Protein AF-A0A8H6HBR5-F1 (afdb_monomer)

pLDDT: mean 88.24, std 13.75, range [44.53, 98.12]

Foldseek 3Di:
DDDDDPDDDPVVVVVVVVVVVVVVCVVCVVVVVVVVVVVVCVVPPDDDDDPDPCDPDDDPDPPPDPDPDLVVLLVLLVCLLVVLCVLQNPPVLVSLVVLLVLLLPPDPRVVSLVSLVVSLVSLVVSLVSLVVSLVSNCVPPNPDPSNVVSVVSNVVSVLSNQLSCQSSCCSPPPVVVSVVCVVVLNRSSSVVVD

Secondary structure (DSSP, 8-state):
-PPPPS-SSHHHHHHHHHHHHHHHHHHHHHHHHHHHHHHHHHHTPPPP------PPPPP---PPPPPPPHHHHHHHHHTHHHHHHHHH-S-HHHHHHHHHHHHHS-TT-HHHHH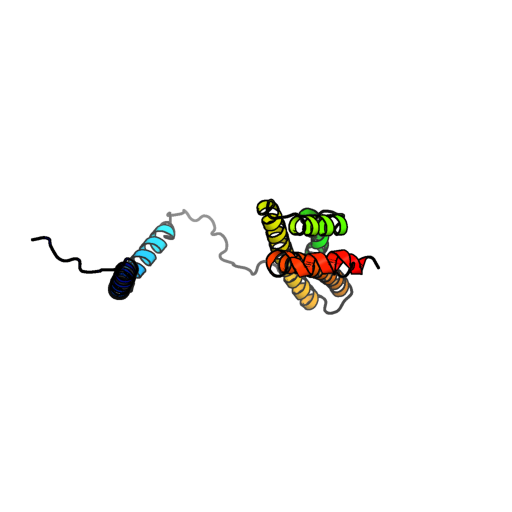HHHHHHHHHHHHHHHHHHHHHHHHHHH-SSHHHHHHHHHHHHHHHHHHHHHHHHHHHHH-HHHHHHHHHTT-SHHHHTT-

Mean predicted aligned error: 14.9 Å

Nearest PDB structures (foldseek):
  8gji-assembly1_A  TM=6.895E-01  e=2.168E-01  synthetic construct
  3lg7-assembly1_B  TM=4.493E-01  e=3.712E-01  synthetic construct
  7q83-assembly2_D  TM=4.101E-01  e=6.675E-01  Saccharomyces cerevisiae S288C
  1i6z-assembly1_A  TM=2.763E-01  e=9.398E-01  Mus musculus

Structure (mmCIF, N/CA/C/O backbone):
data_AF-A0A8H6HBR5-F1
#
_entry.id   AF-A0A8H6HBR5-F1
#
loop_
_atom_site.group_PDB
_atom_site.id
_atom_site.type_symbol
_atom_site.label_atom_id
_atom_site.label_alt_id
_atom_site.label_comp_id
_atom_site.label_asym_id
_atom_site.label_entity_id
_atom_site.label_seq_id
_atom_site.pdbx_PDB_ins_code
_atom_site.Cartn_x
_atom_site.Cartn_y
_atom_site.Cartn_z
_atom_site.occupancy
_atom_site.B_iso_or_equiv
_atom_site.auth_seq_id
_atom_site.auth_comp_id
_atom_site.auth_asym_id
_atom_site.auth_atom_id
_atom_site.pdbx_PDB_model_num
ATOM 1 N N . MET A 1 1 ? -38.705 54.469 17.456 1.00 65.25 1 MET A N 1
ATOM 2 C CA . MET A 1 1 ? -39.050 53.395 16.495 1.00 65.25 1 MET A CA 1
ATOM 3 C C . MET A 1 1 ? -37.764 52.827 15.900 1.00 65.25 1 MET A C 1
ATOM 5 O O . MET A 1 1 ? -37.031 53.575 15.265 1.00 65.25 1 MET A O 1
ATOM 9 N N . GLY A 1 2 ? -37.430 51.560 16.169 1.00 81.50 2 GLY A N 1
ATOM 10 C CA . GLY A 1 2 ? -36.199 50.930 15.661 1.00 81.50 2 GLY A CA 1
ATOM 11 C C . GLY A 1 2 ? -36.296 50.559 14.177 1.00 81.50 2 GLY A C 1
ATOM 12 O O . GLY A 1 2 ? -37.376 50.236 13.687 1.00 81.50 2 GLY A O 1
ATOM 13 N N . ARG A 1 3 ? -35.175 50.598 13.443 1.00 84.50 3 ARG A N 1
ATOM 14 C CA . ARG A 1 3 ? -35.146 50.232 12.017 1.00 84.50 3 ARG A CA 1
ATOM 15 C C . ARG A 1 3 ? -35.386 48.718 11.855 1.00 84.50 3 ARG A C 1
ATOM 17 O O . ARG A 1 3 ? -34.653 47.938 12.468 1.00 84.50 3 ARG A O 1
ATOM 24 N N . PRO A 1 4 ? -36.351 48.280 11.029 1.00 85.00 4 PRO A N 1
ATOM 25 C CA . PRO A 1 4 ? -36.665 46.862 10.870 1.00 85.00 4 PRO A CA 1
ATOM 26 C C . PRO A 1 4 ? -35.491 46.072 10.272 1.00 85.00 4 PRO A C 1
ATOM 28 O O . PRO A 1 4 ? -34.783 46.542 9.373 1.00 85.00 4 PRO A O 1
ATOM 31 N N . ARG A 1 5 ? -35.273 44.853 10.786 1.00 85.31 5 ARG A N 1
ATOM 32 C CA . ARG A 1 5 ? -34.215 43.944 10.319 1.00 85.31 5 ARG A CA 1
ATOM 33 C C . ARG A 1 5 ? -34.646 43.284 9.010 1.00 85.31 5 ARG A C 1
ATOM 35 O O . ARG A 1 5 ? -35.736 42.741 8.912 1.00 85.31 5 ARG A O 1
ATOM 42 N N . LYS A 1 6 ? -33.754 43.288 8.017 1.00 88.06 6 LYS A N 1
ATOM 43 C CA . LYS A 1 6 ? -33.993 42.692 6.690 1.00 88.06 6 LYS A CA 1
ATOM 44 C C . LYS A 1 6 ? -33.984 41.154 6.688 1.00 88.06 6 LYS A C 1
ATOM 46 O O . LYS A 1 6 ? -34.546 40.549 5.784 1.00 88.06 6 LYS A O 1
ATOM 51 N N . TYR A 1 7 ? -33.331 40.530 7.668 1.00 93.25 7 TYR A N 1
ATOM 52 C CA . TYR A 1 7 ? -33.239 39.075 7.803 1.00 93.25 7 TYR A CA 1
ATOM 53 C C . TYR A 1 7 ? -33.539 38.688 9.250 1.00 93.25 7 TYR A C 1
ATOM 55 O O . TYR A 1 7 ? -32.963 39.279 10.167 1.00 93.25 7 TYR A O 1
ATOM 63 N N . PHE A 1 8 ? -34.420 37.706 9.432 1.00 89.69 8 PHE A N 1
ATOM 64 C CA . PHE A 1 8 ? -34.868 37.241 10.749 1.00 89.69 8 PHE A CA 1
ATOM 65 C C . PHE A 1 8 ? -34.070 36.035 11.259 1.00 89.69 8 PHE A C 1
ATOM 67 O O . PHE A 1 8 ? -33.955 35.854 12.465 1.00 89.69 8 PHE A O 1
ATOM 74 N N . THR A 1 9 ? -33.448 35.267 10.358 1.00 94.19 9 THR A N 1
ATOM 75 C CA . THR A 1 9 ? -32.612 34.106 10.695 1.00 94.19 9 THR A CA 1
ATOM 76 C C . THR A 1 9 ? -31.175 34.281 10.201 1.00 94.19 9 THR A C 1
ATOM 78 O O . THR A 1 9 ? -30.899 34.994 9.225 1.00 94.19 9 THR A O 1
ATOM 81 N N . ALA A 1 10 ? -30.231 33.624 10.883 1.00 92.25 10 ALA A N 1
ATOM 82 C CA . ALA A 1 10 ? -28.824 33.610 10.483 1.00 92.25 10 ALA A CA 1
ATOM 83 C C . ALA A 1 10 ? -28.631 32.932 9.115 1.00 92.25 10 ALA A C 1
ATOM 85 O O . ALA A 1 10 ? -27.849 33.406 8.289 1.00 92.25 10 ALA A O 1
ATOM 86 N N . GLU A 1 11 ? -29.408 31.885 8.845 1.00 91.62 11 GLU A N 1
ATOM 87 C CA . GLU A 1 11 ? -29.397 31.159 7.579 1.00 91.62 11 GLU A CA 1
ATOM 88 C C . GLU A 1 11 ? -29.849 32.037 6.404 1.00 91.62 11 GLU A C 1
ATOM 90 O O . GLU A 1 11 ? -29.151 32.117 5.392 1.00 91.62 11 GLU A O 1
ATOM 95 N N . ALA A 1 12 ? -30.938 32.802 6.561 1.00 92.38 12 ALA A N 1
ATOM 96 C CA . ALA A 1 12 ? -31.404 33.729 5.529 1.00 92.38 12 ALA A CA 1
ATOM 97 C C . ALA A 1 12 ? -30.351 34.803 5.207 1.00 92.38 12 ALA A C 1
ATOM 99 O O . ALA A 1 12 ? -30.134 35.156 4.043 1.00 92.38 12 ALA A O 1
ATOM 100 N N . LYS A 1 13 ? -29.633 35.289 6.229 1.00 95.12 13 LYS A N 1
ATOM 101 C CA . LYS A 1 13 ? -28.513 36.222 6.047 1.00 95.12 13 LYS A CA 1
ATOM 102 C C . LYS A 1 13 ? -27.346 35.565 5.298 1.00 95.12 13 LYS A C 1
ATOM 104 O O . LYS A 1 13 ? -26.758 36.200 4.419 1.00 95.12 13 LYS A O 1
ATOM 109 N N . ALA A 1 14 ? -27.017 34.311 5.609 1.00 93.00 14 ALA A N 1
ATOM 110 C CA . ALA A 1 14 ? -25.960 33.562 4.933 1.00 93.00 14 ALA A CA 1
ATOM 111 C C . ALA A 1 14 ? -26.304 33.292 3.459 1.00 93.00 14 ALA A C 1
ATOM 113 O O . ALA A 1 14 ? -25.483 33.569 2.582 1.00 93.00 14 ALA A O 1
ATOM 114 N N . ALA A 1 15 ? -27.527 32.844 3.167 1.00 93.06 15 ALA A N 1
ATOM 115 C CA . ALA A 1 15 ? -28.009 32.613 1.807 1.00 93.06 15 ALA A CA 1
ATOM 116 C C . ALA A 1 15 ? -28.003 33.905 0.972 1.00 93.06 15 ALA A C 1
ATOM 118 O O . ALA A 1 15 ? -27.499 33.924 -0.154 1.00 93.06 15 ALA A O 1
ATOM 119 N N . ALA A 1 16 ? -28.464 35.022 1.545 1.00 95.06 16 ALA A N 1
ATOM 120 C CA . ALA A 1 16 ? -28.422 36.321 0.879 1.00 95.06 16 ALA A CA 1
ATOM 121 C C . ALA A 1 16 ? -26.983 36.770 0.564 1.00 95.06 16 ALA A C 1
ATOM 123 O O . ALA A 1 16 ? -26.717 37.282 -0.527 1.00 95.06 16 ALA A O 1
ATOM 124 N N . ASN A 1 17 ? -26.040 36.541 1.483 1.00 95.38 17 ASN A N 1
ATOM 125 C CA . ASN A 1 17 ? -24.627 36.838 1.257 1.00 95.38 17 ASN A CA 1
ATOM 126 C C . ASN A 1 17 ? -24.009 35.934 0.182 1.00 95.38 17 ASN A C 1
ATOM 128 O O . ASN A 1 17 ? -23.310 36.451 -0.689 1.00 95.38 17 ASN A O 1
ATOM 132 N N . ARG A 1 18 ? -24.300 34.625 0.180 1.00 93.88 18 ARG A N 1
ATOM 133 C CA . ARG A 1 18 ? -23.855 33.699 -0.880 1.00 93.88 18 ARG A CA 1
ATOM 134 C C . ARG A 1 18 ? -24.357 34.154 -2.249 1.00 93.88 18 ARG A C 1
ATOM 136 O O . ARG A 1 18 ? -23.555 34.304 -3.166 1.00 93.88 18 ARG A O 1
ATOM 143 N N . ASN A 1 19 ? -25.643 34.486 -2.363 1.00 94.00 19 ASN A N 1
ATOM 144 C CA . ASN A 1 19 ? -26.245 34.961 -3.612 1.00 94.00 19 ASN A CA 1
ATOM 145 C C . ASN A 1 19 ? -25.658 36.301 -4.074 1.00 94.00 19 ASN A C 1
ATOM 147 O O . ASN A 1 19 ? -25.376 36.488 -5.260 1.00 94.00 19 ASN A O 1
ATOM 151 N N . LYS A 1 20 ? -25.422 37.236 -3.145 1.00 96.56 20 LYS A N 1
ATOM 152 C CA . LYS A 1 20 ? -24.754 38.510 -3.444 1.00 96.56 20 LYS A CA 1
ATOM 153 C C . LYS A 1 20 ? -23.330 38.281 -3.962 1.00 96.56 20 LYS A C 1
ATOM 155 O O . LYS A 1 20 ? -22.947 38.877 -4.970 1.00 96.56 20 LYS A O 1
ATOM 160 N N . SER A 1 21 ? -22.565 37.414 -3.302 1.00 91.50 21 SER A N 1
ATOM 161 C CA . SER A 1 21 ? -21.200 37.063 -3.700 1.00 91.50 21 SER A CA 1
ATOM 162 C C . SER A 1 21 ? -21.165 36.351 -5.051 1.00 91.50 21 SER A C 1
ATOM 164 O O . SER A 1 21 ? -20.343 36.714 -5.886 1.00 91.50 21 SER A O 1
ATOM 1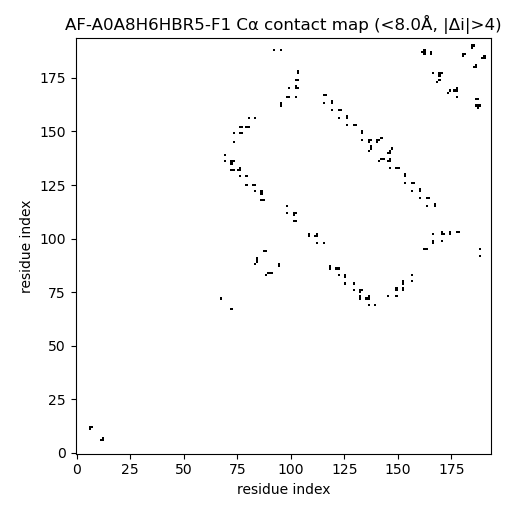66 N N . ALA A 1 22 ? -22.093 35.427 -5.315 1.00 94.62 22 ALA A N 1
ATOM 167 C CA . ALA A 1 22 ? -22.208 34.725 -6.593 1.00 94.62 22 ALA A CA 1
ATOM 168 C C . ALA A 1 22 ? -22.471 35.693 -7.757 1.00 94.62 22 ALA A C 1
ATOM 170 O O . ALA A 1 22 ? -21.733 35.690 -8.742 1.00 94.62 22 ALA A O 1
ATOM 171 N N . ARG A 1 23 ? -23.451 36.598 -7.612 1.00 95.31 23 ARG A N 1
ATOM 172 C CA . ARG A 1 23 ? -23.752 37.628 -8.625 1.00 95.31 23 ARG A CA 1
ATOM 173 C C . ARG A 1 23 ? -22.570 38.566 -8.858 1.00 95.31 23 ARG A C 1
ATOM 175 O O . ARG A 1 23 ? -22.245 38.898 -9.997 1.00 95.31 23 ARG A O 1
ATOM 182 N N . SER A 1 24 ? -21.905 38.984 -7.780 1.00 95.94 24 SER A N 1
ATOM 183 C CA . SER A 1 24 ? -20.699 39.808 -7.877 1.00 95.94 24 SER A CA 1
ATOM 184 C C . SER A 1 24 ? -19.576 39.070 -8.610 1.00 95.94 24 SER A C 1
ATOM 186 O O . SER A 1 24 ? -18.947 39.645 -9.497 1.00 95.94 24 SER A O 1
ATOM 188 N N . TYR A 1 25 ? -19.350 37.794 -8.292 1.00 92.81 25 TYR A N 1
ATOM 189 C CA . TYR A 1 25 ? -18.319 36.985 -8.931 1.00 92.81 25 TYR A CA 1
ATOM 190 C C . TYR A 1 25 ? -18.601 36.791 -10.419 1.00 92.81 25 TYR A C 1
ATOM 192 O O . TYR A 1 25 ? -17.717 37.048 -11.229 1.00 92.81 25 TYR A O 1
ATOM 200 N N . GLN A 1 26 ? -19.831 36.436 -10.798 1.00 92.06 26 GLN A N 1
ATOM 201 C CA . GLN A 1 26 ? -20.226 36.312 -12.204 1.00 92.06 26 GLN A CA 1
ATOM 202 C C . GLN A 1 26 ? -19.943 37.604 -12.979 1.00 92.06 26 GLN A C 1
ATOM 204 O O . GLN A 1 26 ? -19.256 37.561 -14.001 1.00 92.06 26 GLN A O 1
ATOM 209 N N . LYS A 1 27 ? -20.356 38.760 -12.436 1.00 95.56 27 LYS A N 1
ATOM 210 C CA . LYS A 1 27 ? -20.130 40.076 -13.055 1.00 95.56 27 LYS A CA 1
ATOM 211 C C . LYS A 1 27 ? -18.645 40.441 -13.198 1.00 95.56 27 LYS A C 1
ATOM 213 O O . LYS A 1 27 ? -18.273 41.109 -14.156 1.00 95.56 27 LYS A O 1
ATOM 218 N N . HIS A 1 28 ? -17.787 40.031 -12.260 1.00 95.62 28 HIS A N 1
ATOM 219 C CA . HIS A 1 28 ? -16.378 40.455 -12.213 1.00 95.62 28 HIS A CA 1
ATOM 220 C C . HIS A 1 28 ? -15.366 39.353 -12.564 1.00 95.62 28 HIS A C 1
ATOM 222 O O . HIS A 1 28 ? -14.158 39.604 -12.538 1.00 95.62 28 HIS A O 1
ATOM 228 N N . SER A 1 29 ? -15.832 38.157 -12.917 1.00 91.81 29 SER A N 1
ATOM 229 C CA . SER A 1 29 ? -15.019 36.962 -13.182 1.00 91.81 29 SER A CA 1
ATOM 230 C C . SER A 1 29 ? -13.902 37.227 -14.196 1.00 91.81 29 SER A C 1
ATOM 232 O O . SER A 1 29 ? -12.733 36.946 -13.931 1.00 91.81 29 SER A O 1
ATOM 234 N N . GLN A 1 30 ? -14.224 37.878 -15.314 1.00 93.38 30 GLN A N 1
ATOM 235 C CA . GLN A 1 30 ? -13.256 38.227 -16.356 1.00 93.38 30 GLN A CA 1
ATOM 236 C C . GLN A 1 30 ? -12.163 39.180 -15.850 1.00 93.38 30 GLN A C 1
ATOM 238 O O . GLN A 1 30 ? -10.983 38.984 -16.142 1.00 93.38 30 GLN A O 1
ATOM 243 N N . LYS A 1 31 ? -12.522 40.186 -15.038 1.00 94.31 31 LYS A N 1
ATOM 244 C CA . LYS A 1 31 ? -11.561 41.130 -14.440 1.00 94.31 31 LYS A CA 1
ATOM 245 C C . LYS A 1 31 ? -10.646 40.424 -13.436 1.00 94.31 31 LYS A C 1
ATOM 247 O O . LYS A 1 31 ? -9.439 40.675 -13.435 1.00 94.31 31 LYS A O 1
ATOM 252 N N . ILE A 1 32 ? -11.203 39.523 -12.622 1.00 91.00 32 ILE A N 1
ATOM 253 C CA . ILE A 1 32 ? -10.450 38.692 -11.672 1.00 91.00 32 ILE A CA 1
ATOM 254 C C . ILE A 1 32 ? -9.452 37.807 -12.430 1.00 91.00 32 ILE A C 1
ATOM 256 O O . ILE A 1 32 ? -8.262 37.824 -12.117 1.00 91.00 32 ILE A O 1
ATOM 260 N N . ASN A 1 33 ? -9.901 37.106 -13.473 1.00 92.19 33 ASN A N 1
ATOM 261 C CA . ASN A 1 33 ? -9.053 36.234 -14.287 1.00 92.19 33 ASN A CA 1
ATOM 262 C C . ASN A 1 33 ? -7.970 37.016 -15.040 1.00 92.19 33 ASN A C 1
ATOM 264 O O . ASN A 1 33 ? -6.809 36.611 -15.037 1.00 92.19 33 ASN A O 1
ATOM 268 N N . LYS A 1 34 ? -8.298 38.183 -15.607 1.00 92.56 34 LYS A N 1
ATOM 269 C CA . LYS A 1 34 ? -7.320 39.082 -16.241 1.00 92.56 34 LYS A CA 1
ATOM 270 C C . LYS A 1 34 ? -6.249 39.544 -15.249 1.00 92.56 34 LYS A C 1
ATOM 272 O O . LYS A 1 34 ? -5.070 39.570 -15.597 1.00 92.56 34 LYS A O 1
ATOM 277 N N . ARG A 1 35 ? -6.628 39.868 -14.005 1.00 92.88 35 ARG A N 1
ATOM 278 C CA . ARG A 1 35 ? -5.673 40.216 -12.937 1.00 92.88 35 ARG A CA 1
ATOM 279 C C . ARG A 1 35 ? -4.768 39.036 -12.585 1.00 92.88 35 ARG A C 1
ATOM 281 O O . ARG A 1 35 ? -3.559 39.227 -12.507 1.00 92.88 35 ARG A O 1
ATOM 288 N N . ARG A 1 36 ? -5.336 37.835 -12.428 1.00 92.56 36 ARG A N 1
ATOM 289 C CA . ARG A 1 36 ? -4.580 36.601 -12.149 1.00 92.56 36 ARG A CA 1
ATOM 290 C C . ARG A 1 36 ? -3.568 36.295 -13.256 1.00 92.56 36 ARG A C 1
ATOM 292 O O . ARG A 1 36 ? -2.400 36.088 -12.957 1.00 92.56 36 ARG A O 1
ATOM 299 N N . ARG A 1 37 ? -3.978 36.377 -14.529 1.00 91.56 37 ARG A N 1
ATOM 300 C CA . ARG A 1 37 ? -3.079 36.192 -15.685 1.00 91.56 3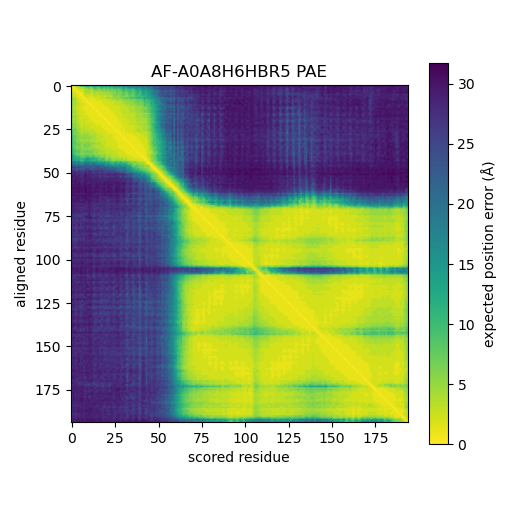7 ARG A CA 1
ATOM 301 C C . ARG A 1 37 ? -1.924 37.195 -15.690 1.00 91.56 37 ARG A C 1
ATOM 303 O O . ARG A 1 37 ? -0.790 36.804 -15.918 1.00 91.56 37 ARG A O 1
ATOM 310 N N . ARG A 1 38 ? -2.187 38.470 -15.379 1.00 89.44 38 ARG A N 1
ATOM 311 C CA . ARG A 1 38 ? -1.134 39.497 -15.268 1.00 89.44 38 ARG A CA 1
ATOM 312 C C . ARG A 1 38 ? -0.155 39.222 -14.128 1.00 89.44 38 ARG A C 1
ATOM 314 O O . ARG A 1 38 ? 1.032 39.456 -14.295 1.00 89.44 38 ARG A O 1
ATOM 321 N N . GLN A 1 39 ? -0.637 38.758 -12.974 1.00 87.81 39 GLN A N 1
ATOM 322 C CA . GLN A 1 39 ? 0.237 38.384 -11.856 1.00 87.81 39 GLN A CA 1
ATOM 323 C C . GLN A 1 39 ? 1.123 37.193 -12.220 1.00 87.81 39 GLN A C 1
ATOM 325 O O . GLN A 1 39 ? 2.322 37.249 -11.980 1.00 87.81 39 GLN A O 1
ATOM 330 N N . TYR A 1 40 ? 0.546 36.177 -12.864 1.00 87.00 40 TYR A N 1
ATOM 331 C CA . TYR A 1 40 ? 1.291 35.025 -13.361 1.00 87.00 40 TYR A CA 1
ATOM 332 C C . TYR A 1 40 ? 2.354 35.429 -14.390 1.00 87.00 40 TYR A C 1
ATOM 334 O O . TYR A 1 40 ? 3.509 35.044 -14.268 1.00 87.00 40 TYR A O 1
ATOM 342 N N . GLN A 1 41 ? 1.997 36.286 -15.353 1.00 83.00 41 GLN A N 1
ATOM 343 C CA . GLN A 1 41 ? 2.958 36.831 -16.313 1.00 83.00 41 GLN A CA 1
ATOM 344 C C . GLN A 1 41 ? 4.078 37.610 -15.627 1.00 83.00 41 GLN A C 1
ATOM 346 O O . GLN A 1 41 ? 5.212 37.462 -16.040 1.00 83.00 41 GLN A O 1
ATOM 351 N N . LYS A 1 42 ? 3.793 38.407 -14.587 1.00 80.12 42 LYS A N 1
ATOM 352 C CA . LYS A 1 42 ? 4.825 39.139 -13.833 1.00 80.12 42 LYS A CA 1
ATOM 353 C C . LYS A 1 42 ? 5.796 38.217 -13.098 1.00 80.12 42 LYS A C 1
ATOM 355 O O . LYS A 1 42 ? 6.978 38.526 -13.064 1.00 80.12 42 LYS A O 1
ATOM 360 N N . SER A 1 43 ? 5.314 37.120 -12.510 1.00 78.31 43 SER A N 1
ATOM 361 C CA . SER A 1 43 ? 6.189 36.153 -11.834 1.00 78.31 43 SER A CA 1
ATOM 362 C C . SER A 1 43 ? 6.948 35.243 -12.801 1.00 78.31 43 SER A C 1
ATOM 364 O O . SER A 1 43 ? 7.954 34.669 -12.410 1.00 78.31 43 SER A O 1
ATOM 366 N N . HIS A 1 44 ? 6.482 35.130 -14.047 1.00 77.12 44 HIS A N 1
ATOM 367 C CA . HIS A 1 44 ? 7.079 34.303 -15.097 1.00 77.12 44 HIS A CA 1
ATOM 368 C C . HIS A 1 44 ? 7.564 35.141 -16.288 1.00 77.12 44 HIS A C 1
ATOM 370 O O . HIS A 1 44 ? 7.584 34.638 -17.411 1.00 77.12 44 HIS A O 1
ATOM 376 N N . GLN A 1 45 ? 7.917 36.421 -16.094 1.00 70.12 45 GLN A N 1
ATOM 377 C CA . GLN A 1 45 ? 8.579 37.153 -17.172 1.00 70.12 45 GLN A CA 1
ATOM 378 C C . GLN A 1 45 ? 9.972 36.546 -17.347 1.00 70.12 45 GLN A C 1
ATOM 380 O O . GLN A 1 45 ? 10.745 36.567 -16.387 1.00 70.12 45 GLN A O 1
ATOM 385 N N . PRO A 1 46 ? 10.305 35.997 -18.528 1.00 61.00 46 PRO A N 1
ATOM 386 C CA . PRO A 1 46 ? 11.691 35.693 -18.833 1.00 61.00 46 PRO A CA 1
ATOM 387 C C . PRO A 1 46 ? 12.477 37.007 -18.763 1.00 61.00 46 PRO A C 1
ATOM 389 O O . PRO A 1 46 ? 12.003 38.044 -19.236 1.00 61.00 46 PRO A O 1
ATOM 392 N N . SER A 1 47 ? 13.638 36.978 -18.115 1.00 60.28 47 SER A N 1
ATOM 393 C CA . SER A 1 47 ? 14.534 38.129 -18.007 1.00 60.28 47 SER A CA 1
ATOM 394 C C . SER A 1 47 ? 14.841 38.705 -19.402 1.00 60.28 47 SER A C 1
ATOM 396 O O . SER A 1 47 ? 14.911 37.937 -20.368 1.00 60.28 47 SER A O 1
ATOM 398 N N . PRO A 1 48 ? 15.025 40.035 -19.540 1.00 55.81 48 PRO A N 1
ATOM 399 C CA . PRO A 1 48 ? 15.448 40.636 -20.801 1.00 55.81 48 PRO A CA 1
ATOM 400 C C . PRO A 1 48 ? 16.745 39.977 -21.285 1.00 55.81 48 PRO A C 1
ATOM 402 O O . PRO A 1 48 ? 17.584 39.642 -20.445 1.00 55.81 48 PRO A O 1
ATOM 405 N N . PRO A 1 49 ? 16.935 39.792 -22.603 1.00 51.31 49 PRO A N 1
ATOM 406 C CA . PRO A 1 49 ? 18.174 39.242 -23.123 1.00 51.31 49 PRO A CA 1
ATOM 407 C C . PRO A 1 49 ? 19.314 40.206 -22.786 1.00 51.31 49 PRO A C 1
ATOM 409 O O . PRO A 1 49 ? 19.417 41.296 -23.347 1.00 51.31 49 PRO A O 1
ATOM 412 N N . GLU A 1 50 ? 20.156 39.811 -21.836 1.00 52.31 50 GLU A N 1
ATOM 413 C CA . GLU A 1 50 ? 21.473 40.404 -21.657 1.00 52.31 50 GLU A CA 1
ATOM 414 C C . GLU A 1 50 ? 22.222 40.258 -22.988 1.00 52.31 50 GLU A C 1
ATOM 416 O O . GLU A 1 50 ? 22.203 39.188 -23.604 1.00 52.31 50 GLU A O 1
ATOM 421 N N . ILE A 1 51 ? 22.842 41.340 -23.465 1.00 54.50 51 ILE A N 1
ATOM 422 C CA . ILE A 1 51 ? 23.719 41.326 -24.640 1.00 54.50 51 ILE A CA 1
ATOM 423 C C . ILE A 1 51 ? 24.958 40.514 -24.249 1.00 54.50 51 ILE A C 1
ATOM 425 O O . ILE A 1 51 ? 25.967 41.037 -23.782 1.00 54.50 51 ILE A O 1
ATOM 429 N N . ILE A 1 52 ? 24.840 39.200 -24.384 1.00 49.28 52 ILE A N 1
ATOM 430 C CA . ILE A 1 52 ? 25.914 38.242 -24.197 1.00 49.28 52 ILE A CA 1
ATOM 431 C C . ILE A 1 52 ? 26.793 38.363 -25.444 1.00 49.28 52 ILE A C 1
ATOM 433 O O . ILE A 1 52 ? 26.371 38.010 -26.546 1.00 49.28 52 ILE A O 1
ATOM 437 N N . GLN A 1 53 ? 28.016 38.882 -25.277 1.00 55.22 53 GLN A N 1
ATOM 438 C CA . GLN A 1 53 ? 29.115 38.632 -26.221 1.00 55.22 53 GLN A CA 1
ATOM 439 C C . GLN A 1 53 ? 29.072 37.148 -26.609 1.00 55.22 53 GLN A C 1
ATOM 441 O O . GLN A 1 53 ? 28.874 36.350 -25.693 1.00 55.22 53 GLN A O 1
ATOM 446 N N . PRO A 1 54 ? 29.218 36.757 -27.891 1.00 44.53 54 PRO A N 1
ATOM 447 C CA . PRO A 1 54 ? 28.912 35.410 -28.368 1.00 44.53 54 PRO A CA 1
ATOM 448 C C . PRO A 1 54 ? 29.785 34.363 -27.670 1.00 44.53 54 PRO A C 1
ATOM 450 O O . PRO A 1 54 ? 30.846 33.962 -28.138 1.00 44.53 54 PRO A O 1
ATOM 453 N N . LYS A 1 55 ? 29.302 33.908 -26.520 1.00 57.16 55 LYS A N 1
ATOM 454 C CA . LYS A 1 55 ? 29.678 32.660 -25.894 1.00 57.16 55 LYS A CA 1
ATOM 455 C C . LYS A 1 55 ? 29.040 31.593 -26.782 1.00 57.16 55 LYS A C 1
ATOM 457 O O . LYS A 1 55 ? 27.854 31.743 -27.090 1.00 57.16 55 LYS A O 1
ATOM 462 N N . PRO A 1 56 ? 29.788 30.575 -27.238 1.00 49.44 56 PRO A N 1
ATOM 463 C CA . PRO A 1 56 ? 29.231 29.512 -28.065 1.00 49.44 56 PRO A CA 1
ATOM 464 C C . PRO A 1 56 ? 27.954 29.011 -27.394 1.00 49.44 56 PRO A C 1
ATOM 466 O O . PRO A 1 56 ? 27.975 28.623 -26.224 1.00 49.44 56 PRO A O 1
ATOM 469 N N . GLY A 1 57 ? 26.830 29.171 -28.095 1.00 44.81 57 GLY A N 1
ATOM 470 C CA . GLY A 1 57 ? 25.516 28.913 -27.526 1.00 44.81 57 GLY A CA 1
ATOM 471 C C . GLY A 1 57 ? 25.449 27.477 -27.007 1.00 44.81 57 GLY A C 1
ATOM 472 O O . GLY A 1 57 ? 25.992 26.579 -27.658 1.00 44.81 57 GLY A O 1
ATOM 473 N N . PRO A 1 58 ? 24.803 27.221 -25.855 1.00 55.28 58 PRO A N 1
ATOM 474 C CA . PRO A 1 58 ? 24.480 25.853 -25.504 1.00 55.28 58 PRO A CA 1
ATOM 475 C C . PRO A 1 58 ? 23.585 25.312 -26.626 1.00 55.28 58 PRO A C 1
ATOM 477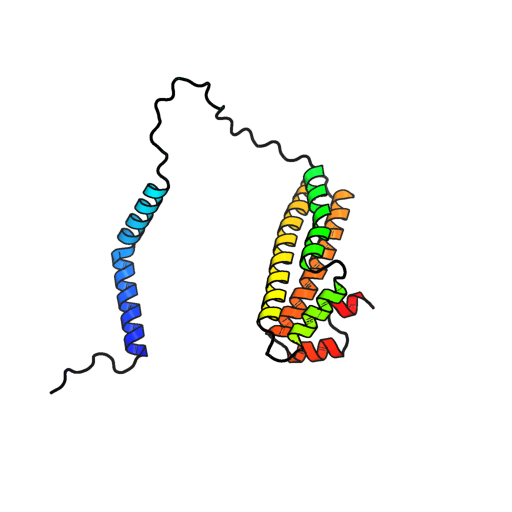 O O . PRO A 1 58 ? 22.657 26.013 -27.047 1.00 55.28 58 PRO A O 1
ATOM 480 N N . PRO A 1 59 ? 23.874 24.116 -27.159 1.00 51.19 59 PRO A N 1
ATOM 481 C CA . PRO A 1 59 ? 23.109 23.569 -28.260 1.00 51.19 59 PRO A CA 1
ATOM 482 C C . PRO A 1 59 ? 21.645 23.490 -27.831 1.00 51.19 59 PRO A C 1
ATOM 484 O O . PRO A 1 59 ? 21.298 22.804 -26.870 1.00 51.19 59 PRO A O 1
ATOM 487 N N . THR A 1 60 ? 20.773 24.183 -28.558 1.00 56.19 60 THR A N 1
ATOM 488 C CA . THR A 1 60 ? 19.324 23.966 -28.567 1.00 56.19 60 THR A CA 1
ATOM 489 C C . THR A 1 60 ? 19.029 22.634 -29.254 1.00 56.19 60 THR A C 1
ATOM 491 O O . THR A 1 60 ? 18.356 22.550 -30.272 1.00 56.19 60 THR A O 1
ATOM 494 N N . GLY A 1 61 ? 19.569 21.565 -28.683 1.00 47.12 61 GLY A N 1
ATOM 495 C CA . GLY A 1 61 ? 19.140 20.206 -28.903 1.00 47.12 61 GLY A CA 1
ATOM 496 C C . GLY A 1 61 ? 18.484 19.757 -27.614 1.00 47.12 61 GLY A C 1
ATOM 497 O O . GLY A 1 61 ? 19.164 19.267 -26.719 1.00 47.12 61 GLY A O 1
ATOM 498 N N . ASN A 1 62 ? 17.156 19.841 -27.530 1.00 55.75 62 ASN A N 1
ATOM 499 C CA . ASN A 1 62 ? 16.436 18.838 -26.750 1.00 55.75 62 ASN A CA 1
ATOM 500 C C . ASN A 1 62 ? 16.565 17.521 -27.525 1.00 55.75 62 ASN A C 1
ATOM 502 O O . ASN A 1 62 ? 15.599 17.026 -28.102 1.00 55.75 62 ASN A O 1
ATOM 506 N N . ALA A 1 63 ? 17.790 16.995 -27.602 1.00 56.03 63 ALA A N 1
ATOM 507 C CA . ALA A 1 63 ? 17.990 15.601 -27.907 1.00 56.03 63 ALA A CA 1
ATOM 508 C C . ALA A 1 63 ? 17.140 14.844 -26.878 1.00 56.03 63 ALA A C 1
ATOM 510 O O . ALA A 1 63 ? 17.196 15.197 -25.690 1.00 56.03 63 ALA A O 1
ATOM 511 N N . PRO A 1 64 ? 16.294 13.887 -27.299 1.00 57.56 64 PRO A N 1
ATOM 512 C CA . PRO A 1 64 ? 15.600 13.035 -26.349 1.00 57.56 64 PRO A CA 1
ATOM 513 C C . PRO A 1 64 ? 16.653 12.522 -25.370 1.00 57.56 64 PRO A C 1
ATOM 515 O O . PRO A 1 64 ? 17.690 12.007 -25.794 1.00 57.56 64 PRO A O 1
ATOM 518 N N . LYS A 1 65 ? 16.438 12.764 -24.067 1.00 64.81 65 LYS A N 1
ATOM 519 C CA . LYS A 1 65 ? 17.304 12.181 -23.040 1.00 64.81 65 LYS A CA 1
ATOM 520 C C . LYS A 1 65 ? 17.432 10.699 -23.389 1.00 64.81 65 LYS A C 1
ATOM 522 O O . LYS A 1 65 ? 16.382 10.099 -23.638 1.00 64.81 65 LYS A O 1
ATOM 527 N N . PRO A 1 66 ? 18.657 10.146 -23.450 1.00 68.69 66 PRO A N 1
ATOM 528 C CA . PRO A 1 66 ? 18.826 8.734 -23.744 1.00 68.69 66 PRO A CA 1
ATOM 529 C C . PRO A 1 66 ? 17.901 7.967 -22.806 1.00 68.69 66 PRO A C 1
ATOM 531 O O . PRO A 1 66 ? 17.885 8.241 -21.598 1.00 68.69 66 PRO A O 1
ATOM 534 N N . GLU A 1 67 ? 17.042 7.123 -23.382 1.00 73.06 67 GLU A N 1
ATOM 535 C CA . GLU A 1 67 ? 16.158 6.305 -22.566 1.00 73.06 67 GLU A CA 1
ATOM 536 C C . GLU A 1 67 ? 17.033 5.526 -21.579 1.00 73.06 67 GLU A C 1
ATOM 538 O O . GLU A 1 67 ? 18.095 5.033 -21.974 1.00 73.06 67 GLU A O 1
ATOM 543 N N . PRO A 1 68 ? 16.656 5.474 -20.289 1.00 78.88 68 PRO A N 1
ATOM 544 C CA . PRO A 1 68 ? 17.426 4.725 -19.311 1.00 78.88 68 PRO A CA 1
ATOM 545 C C . PRO A 1 68 ? 17.614 3.293 -19.799 1.00 78.88 68 PRO A C 1
ATOM 547 O O . PRO A 1 68 ? 16.667 2.706 -20.330 1.00 78.88 68 PRO A O 1
ATOM 550 N N . GLU A 1 69 ? 18.811 2.740 -19.598 1.00 83.81 69 GL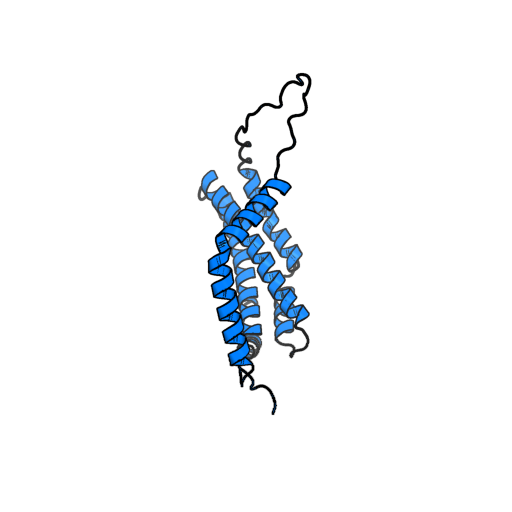U A N 1
ATOM 551 C CA . GLU A 1 69 ? 19.088 1.352 -19.959 1.00 83.81 69 GLU A CA 1
ATOM 552 C C . GLU A 1 69 ? 18.017 0.423 -19.369 1.00 83.81 69 GLU A C 1
ATOM 554 O O . GLU A 1 69 ? 17.585 0.645 -18.236 1.00 83.81 69 GLU A O 1
ATOM 559 N N . PRO A 1 70 ? 17.580 -0.629 -20.080 1.00 80.50 70 PRO A N 1
ATOM 560 C CA . PRO A 1 70 ? 16.505 -1.503 -19.612 1.00 80.50 70 PRO A CA 1
ATOM 561 C C . PRO A 1 70 ? 16.688 -2.031 -18.177 1.00 80.50 70 PRO A C 1
ATOM 563 O O . PRO A 1 70 ? 15.723 -2.092 -17.409 1.00 80.50 70 PRO A O 1
ATOM 566 N N . HIS A 1 71 ? 17.930 -2.311 -17.769 1.00 89.38 71 HIS A N 1
ATOM 567 C CA . HIS A 1 71 ? 18.273 -2.754 -16.414 1.00 89.38 71 HIS A CA 1
ATOM 568 C C . HIS A 1 71 ? 18.032 -1.698 -15.323 1.00 89.38 71 HIS A C 1
ATOM 570 O O . HIS A 1 71 ? 17.750 -2.063 -14.183 1.00 89.38 71 HIS A O 1
ATOM 576 N N . TYR A 1 72 ? 18.035 -0.405 -15.661 1.00 93.69 72 TYR A N 1
ATOM 577 C CA . TYR A 1 72 ? 17.726 0.680 -14.726 1.00 93.69 72 TYR A CA 1
ATOM 578 C C . TYR A 1 72 ? 16.362 0.483 -14.056 1.00 93.69 72 TYR A C 1
ATOM 580 O O . TYR A 1 72 ? 16.218 0.657 -12.845 1.00 93.69 72 TYR A O 1
ATOM 588 N N . TRP A 1 73 ? 15.339 0.114 -14.831 1.00 94.81 73 TRP A N 1
ATOM 589 C CA . TRP A 1 73 ? 13.985 -0.066 -14.303 1.00 94.81 73 TRP A CA 1
ATOM 590 C C . TRP A 1 73 ? 13.895 -1.266 -13.366 1.00 94.81 73 TRP A C 1
ATOM 592 O O . TRP A 1 73 ? 13.213 -1.192 -12.343 1.00 94.81 73 TRP A O 1
ATOM 602 N N . LEU A 1 74 ? 14.625 -2.336 -13.685 1.00 94.81 74 LEU A N 1
ATOM 603 C CA . LEU A 1 74 ? 14.705 -3.534 -12.860 1.00 94.81 74 LEU A CA 1
ATOM 604 C C . LEU A 1 74 ? 15.381 -3.236 -11.517 1.00 94.81 74 LEU A C 1
ATOM 606 O O . LEU A 1 74 ? 14.837 -3.570 -10.468 1.00 94.81 74 LEU A O 1
ATOM 610 N N . GLU A 1 75 ? 16.506 -2.518 -11.520 1.00 95.75 75 GLU A N 1
ATOM 611 C CA . GLU A 1 75 ? 17.167 -2.077 -10.284 1.00 95.75 75 GLU A CA 1
ATOM 612 C C . GLU A 1 75 ? 16.256 -1.200 -9.420 1.00 95.75 75 GLU A C 1
ATOM 614 O O . GLU A 1 75 ? 16.210 -1.342 -8.197 1.00 95.75 75 GLU A O 1
ATOM 619 N N . ARG A 1 76 ? 15.481 -0.304 -10.041 1.00 96.56 76 ARG A N 1
ATOM 620 C CA . ARG A 1 76 ? 14.510 0.527 -9.318 1.00 96.56 76 ARG A CA 1
ATOM 621 C C . ARG A 1 76 ? 13.361 -0.279 -8.731 1.00 96.56 76 ARG A C 1
ATOM 623 O O . ARG A 1 76 ? 12.913 0.060 -7.636 1.00 96.56 76 ARG A O 1
ATOM 630 N N . ALA A 1 77 ? 12.895 -1.316 -9.422 1.00 96.81 77 ALA A N 1
ATOM 631 C CA . ALA A 1 77 ? 11.890 -2.231 -8.897 1.00 96.81 77 ALA A CA 1
ATOM 632 C C . ALA A 1 77 ? 12.431 -3.046 -7.711 1.00 96.81 77 ALA A C 1
ATOM 634 O O . ALA A 1 77 ? 11.753 -3.148 -6.690 1.00 96.81 77 ALA A O 1
ATOM 635 N N . ARG A 1 78 ? 13.681 -3.520 -7.786 1.00 97.38 78 ARG A N 1
ATOM 636 C CA . ARG A 1 78 ? 14.364 -4.249 -6.699 1.00 97.38 78 ARG A CA 1
ATOM 637 C C . ARG A 1 78 ? 14.539 -3.438 -5.416 1.00 97.38 78 ARG A C 1
ATOM 639 O O . ARG A 1 78 ? 14.623 -4.016 -4.345 1.00 97.38 78 ARG A O 1
ATOM 646 N N . GLN A 1 79 ? 14.544 -2.108 -5.504 1.00 97.62 79 GLN A N 1
ATOM 647 C CA . GLN A 1 79 ? 14.600 -1.212 -4.338 1.00 97.62 79 GLN A CA 1
ATOM 648 C C . GLN A 1 79 ? 13.240 -1.020 -3.645 1.00 97.62 79 GLN A C 1
ATOM 650 O O . GLN A 1 79 ? 13.167 -0.351 -2.614 1.00 97.62 79 GLN A O 1
ATOM 655 N N . ILE A 1 80 ? 12.136 -1.508 -4.220 1.00 97.62 80 ILE A N 1
ATOM 656 C CA . ILE A 1 80 ? 10.797 -1.294 -3.656 1.00 97.62 80 ILE A CA 1
ATOM 657 C C . ILE A 1 80 ? 10.597 -2.016 -2.315 1.00 97.62 80 ILE A C 1
ATOM 659 O O . ILE A 1 80 ? 10.113 -1.347 -1.401 1.00 97.62 80 ILE A O 1
ATOM 663 N N . PRO A 1 81 ? 10.993 -3.293 -2.139 1.00 97.62 81 PRO A N 1
ATOM 664 C CA . PRO A 1 81 ? 10.913 -3.962 -0.842 1.00 97.62 81 PRO A CA 1
ATOM 665 C C . PRO A 1 81 ? 11.596 -3.165 0.274 1.00 97.62 81 PRO A C 1
ATOM 667 O O . PRO A 1 81 ? 10.946 -2.853 1.264 1.00 97.62 81 PRO A O 1
ATOM 670 N N . ASP A 1 82 ? 12.831 -2.697 0.060 1.00 97.56 82 ASP A N 1
ATOM 671 C CA . ASP A 1 82 ? 13.563 -1.892 1.051 1.00 97.56 82 ASP A CA 1
ATOM 672 C C . ASP A 1 82 ? 12.834 -0.590 1.412 1.00 97.56 82 ASP A C 1
ATOM 674 O O . ASP A 1 82 ? 12.860 -0.133 2.554 1.00 97.56 82 ASP A O 1
ATOM 678 N N . ARG A 1 83 ? 12.170 0.039 0.434 1.00 97.38 83 ARG A N 1
ATOM 679 C CA . ARG A 1 83 ? 11.382 1.258 0.671 1.00 97.38 83 ARG A CA 1
ATOM 680 C C . ARG A 1 83 ? 10.126 0.978 1.476 1.00 97.38 83 ARG A C 1
ATOM 682 O O . ARG A 1 83 ? 9.757 1.812 2.295 1.00 97.38 83 ARG A O 1
ATOM 689 N N . ILE A 1 84 ? 9.471 -0.153 1.230 1.00 97.00 84 ILE A N 1
ATOM 690 C CA . ILE A 1 84 ? 8.325 -0.591 2.027 1.00 97.00 84 ILE A CA 1
ATOM 691 C C . ILE A 1 84 ? 8.801 -0.877 3.449 1.00 97.00 84 ILE A C 1
ATOM 693 O O . ILE A 1 84 ? 8.254 -0.305 4.386 1.00 97.00 84 ILE A O 1
ATOM 697 N N . ASP A 1 85 ? 9.880 -1.640 3.606 1.00 97.12 85 ASP A N 1
ATOM 698 C CA . ASP A 1 85 ? 10.460 -1.979 4.906 1.00 97.12 85 ASP A CA 1
ATOM 699 C C . ASP A 1 85 ? 10.939 -0.733 5.673 1.00 97.12 85 ASP A C 1
ATOM 701 O O . ASP A 1 85 ? 10.910 -0.707 6.900 1.00 97.12 85 ASP A O 1
ATOM 705 N N . HIS A 1 86 ? 11.331 0.344 4.987 1.00 97.00 86 HIS A N 1
ATOM 706 C CA . HIS A 1 86 ? 11.633 1.624 5.635 1.00 97.00 86 HIS A CA 1
ATOM 707 C C . HIS A 1 86 ? 10.388 2.320 6.213 1.00 97.00 86 HIS A C 1
ATOM 709 O O . HIS A 1 86 ? 10.498 3.091 7.164 1.00 97.00 86 HIS A O 1
ATOM 715 N N . VAL A 1 87 ? 9.211 2.071 5.637 1.00 96.69 87 VAL A N 1
ATOM 716 C CA . VAL A 1 87 ? 7.940 2.678 6.055 1.00 96.69 87 VAL A CA 1
ATOM 717 C C . VAL A 1 87 ? 7.255 1.849 7.143 1.00 96.69 87 VAL A C 1
ATOM 719 O O . VAL A 1 87 ? 6.786 2.420 8.125 1.00 96.69 87 VAL A O 1
ATOM 722 N N . ILE A 1 88 ? 7.193 0.524 6.983 1.00 96.44 88 ILE A N 1
ATOM 723 C CA . ILE A 1 88 ? 6.478 -0.374 7.910 1.00 96.44 88 ILE A CA 1
ATOM 724 C C . ILE A 1 88 ? 7.407 -1.162 8.842 1.00 96.44 88 ILE A C 1
ATOM 726 O O . ILE A 1 88 ? 6.951 -1.722 9.829 1.00 96.44 88 ILE A O 1
ATOM 730 N N . GLY A 1 89 ? 8.714 -1.169 8.593 1.00 95.19 89 GLY A N 1
ATOM 731 C CA . GLY A 1 89 ? 9.667 -2.037 9.285 1.00 95.19 89 GLY A CA 1
ATOM 732 C C . GLY A 1 89 ? 9.890 -3.362 8.550 1.00 95.19 89 GLY A C 1
ATOM 733 O O . GLY A 1 89 ? 9.127 -3.745 7.667 1.00 95.19 89 GLY A O 1
ATOM 734 N N . LYS A 1 90 ? 10.960 -4.075 8.926 1.00 93.00 90 LYS A N 1
ATOM 735 C CA . LYS A 1 90 ? 11.307 -5.385 8.340 1.00 93.00 90 LYS A CA 1
ATOM 736 C C . LYS A 1 90 ? 10.307 -6.482 8.709 1.00 93.00 90 LYS A C 1
ATOM 738 O O . LYS A 1 90 ? 10.061 -7.383 7.917 1.00 93.00 90 LYS A O 1
ATOM 743 N N . ASP A 1 91 ? 9.748 -6.406 9.915 1.00 94.88 91 ASP A N 1
ATOM 744 C CA . ASP A 1 91 ? 8.687 -7.303 10.361 1.00 94.88 91 ASP A CA 1
ATOM 745 C C . ASP A 1 91 ? 7.324 -6.660 10.086 1.00 94.88 91 ASP A C 1
ATOM 747 O O . ASP A 1 91 ? 6.795 -5.873 10.877 1.00 94.88 91 ASP A O 1
ATOM 751 N N . ARG A 1 92 ? 6.770 -6.990 8.918 1.00 94.38 92 ARG A N 1
ATOM 752 C CA . ARG A 1 92 ? 5.475 -6.465 8.468 1.00 94.38 92 ARG A CA 1
ATOM 753 C C . ARG A 1 92 ? 4.335 -6.919 9.372 1.00 94.38 92 ARG A C 1
ATOM 755 O O . ARG A 1 92 ? 3.411 -6.150 9.610 1.00 94.38 92 ARG A O 1
ATOM 762 N N . MET A 1 93 ? 4.423 -8.133 9.908 1.00 94.69 93 MET A N 1
ATOM 763 C CA . MET A 1 93 ? 3.393 -8.711 10.769 1.00 94.69 93 MET A CA 1
ATOM 764 C C . MET A 1 93 ? 3.306 -7.957 12.088 1.00 94.69 93 MET A C 1
ATOM 766 O O . MET A 1 93 ? 2.216 -7.576 12.510 1.00 94.69 93 MET A O 1
ATOM 770 N N . GLN A 1 94 ? 4.456 -7.647 12.689 1.00 95.81 94 GLN A N 1
ATOM 771 C CA . GLN A 1 94 ? 4.508 -6.801 13.877 1.00 95.81 94 GLN A CA 1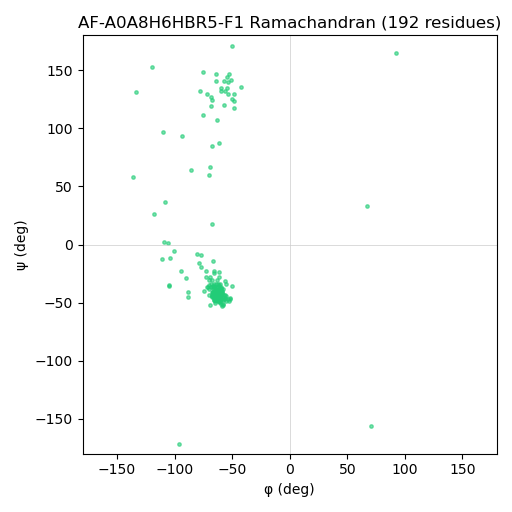
ATOM 772 C C . GLN A 1 94 ? 3.921 -5.406 13.616 1.00 95.81 94 GLN A C 1
ATOM 774 O O . GLN A 1 94 ? 3.256 -4.841 14.490 1.00 95.81 94 GLN A O 1
ATOM 779 N N . TYR A 1 95 ? 4.153 -4.841 12.428 1.00 96.94 95 TYR A N 1
ATOM 780 C CA . TYR A 1 95 ? 3.547 -3.567 12.052 1.00 96.94 95 TYR A CA 1
ATOM 781 C C . TYR A 1 95 ? 2.029 -3.665 11.920 1.00 96.94 95 TYR A C 1
ATOM 783 O O . TYR A 1 95 ? 1.332 -2.815 12.467 1.00 96.94 95 TYR A O 1
ATOM 791 N N . PHE A 1 96 ? 1.517 -4.682 11.221 1.00 96.62 96 PHE A N 1
ATOM 792 C CA . PHE A 1 96 ? 0.078 -4.882 11.038 1.00 96.62 96 PHE A CA 1
ATOM 793 C C . PHE A 1 96 ? -0.638 -5.099 12.366 1.00 96.62 96 PHE A C 1
ATOM 795 O O . PHE A 1 96 ? -1.656 -4.459 12.609 1.00 96.62 96 PHE A O 1
ATOM 802 N N . GLU A 1 97 ? -0.058 -5.904 13.256 1.00 95.94 97 GLU A N 1
ATOM 803 C CA . GLU A 1 97 ? -0.577 -6.100 14.607 1.00 95.94 97 GLU A CA 1
ATOM 804 C C . GLU A 1 97 ? -0.650 -4.766 15.357 1.00 95.94 97 GLU A C 1
ATOM 806 O O . GLU A 1 97 ? -1.712 -4.378 15.832 1.00 95.94 97 GLU A O 1
ATOM 811 N N . ARG A 1 98 ? 0.446 -3.994 15.386 1.00 95.19 98 ARG A N 1
ATOM 812 C CA . ARG A 1 98 ? 0.456 -2.672 16.030 1.00 95.19 98 ARG A CA 1
ATOM 813 C C . ARG A 1 98 ? -0.568 -1.724 15.407 1.00 95.19 98 ARG A C 1
ATOM 815 O O . ARG A 1 98 ? -1.251 -1.012 16.132 1.00 95.19 98 ARG A O 1
ATOM 822 N N . ALA A 1 99 ? -0.662 -1.695 14.081 1.00 95.25 99 ALA A N 1
ATOM 823 C CA . ALA A 1 99 ? -1.617 -0.859 13.370 1.00 95.25 99 ALA A CA 1
ATOM 824 C C . ALA A 1 99 ? -3.059 -1.244 13.722 1.00 95.25 99 ALA A C 1
ATOM 826 O O . ALA A 1 99 ? -3.874 -0.355 13.930 1.00 95.25 99 ALA A O 1
ATOM 827 N N . CYS A 1 100 ? -3.361 -2.538 13.844 1.00 95.19 100 CYS A N 1
ATOM 828 C CA . CYS A 1 100 ? -4.663 -3.022 14.287 1.00 95.19 100 CYS A CA 1
ATOM 829 C C . CYS A 1 100 ? -4.957 -2.601 15.733 1.00 95.19 100 CYS A C 1
ATOM 831 O O . CYS A 1 100 ? -6.018 -2.041 15.999 1.00 95.19 100 CYS A O 1
ATOM 833 N N . GLN A 1 101 ? -3.995 -2.770 16.648 1.00 94.00 101 GLN A N 1
ATOM 834 C CA . GLN A 1 101 ? -4.148 -2.372 18.054 1.00 94.00 101 GLN A CA 1
ATOM 835 C C . GLN A 1 101 ? -4.461 -0.882 18.219 1.00 94.00 101 GLN A C 1
ATOM 837 O O . GLN A 1 101 ? -5.329 -0.520 19.003 1.00 94.00 101 GLN A O 1
ATOM 842 N N . VAL A 1 102 ? -3.853 -0.014 17.404 1.00 94.19 102 VAL A N 1
ATOM 843 C CA . VAL A 1 102 ? -4.156 1.431 17.387 1.00 94.19 102 VAL A CA 1
ATOM 844 C C . VAL A 1 102 ? -5.641 1.727 17.134 1.00 94.19 102 VAL A C 1
ATOM 846 O O . VAL A 1 102 ? -6.157 2.741 17.610 1.00 94.19 102 VAL A O 1
ATOM 849 N N . PHE A 1 103 ? -6.324 0.879 16.362 1.00 92.81 103 PHE A N 1
ATOM 850 C CA . PHE A 1 103 ? -7.757 1.013 16.112 1.00 92.81 103 PHE A CA 1
ATOM 851 C C . PHE A 1 103 ? -8.616 0.273 17.132 1.00 92.81 103 PHE A C 1
ATOM 853 O O . PHE A 1 103 ? -9.738 0.719 17.347 1.00 92.81 103 PHE A O 1
ATOM 860 N N . LEU A 1 104 ? -8.124 -0.817 17.732 1.00 92.38 104 LEU A N 1
ATOM 861 C CA . LEU A 1 104 ? -8.816 -1.561 18.792 1.00 92.38 104 LEU A CA 1
ATOM 862 C C . LEU A 1 104 ? -8.842 -0.787 20.114 1.00 92.38 104 LEU A C 1
ATOM 864 O O . LEU A 1 104 ? -9.850 -0.804 20.822 1.00 92.38 104 LEU A O 1
ATOM 868 N N . ASP A 1 105 ? -7.764 -0.072 20.424 1.00 87.38 105 ASP A N 1
ATOM 869 C CA . ASP A 1 105 ? -7.696 0.788 21.593 1.00 87.38 105 ASP A CA 1
ATOM 870 C C . ASP A 1 105 ? -8.654 1.984 21.418 1.00 87.38 105 ASP A C 1
ATOM 872 O O . ASP A 1 105 ? -8.613 2.728 20.432 1.00 87.38 105 ASP A O 1
ATOM 876 N N . ALA A 1 106 ? -9.554 2.146 22.397 1.00 68.62 106 ALA A N 1
ATOM 877 C CA . ALA A 1 106 ? -10.602 3.170 22.486 1.00 68.62 106 ALA A CA 1
ATOM 878 C C . ALA A 1 106 ? -10.062 4.616 22.250 1.00 68.62 106 ALA A C 1
ATOM 880 O O . ALA A 1 106 ? -8.854 4.827 22.217 1.00 68.62 106 ALA A O 1
ATOM 881 N N . PRO A 1 107 ? -10.907 5.664 22.112 1.00 66.19 107 PRO A N 1
ATOM 882 C CA . PRO A 1 107 ? -10.758 6.792 21.165 1.00 66.19 107 PRO A CA 1
ATOM 883 C C . PRO A 1 107 ? -9.588 7.793 21.364 1.00 66.19 107 PRO A C 1
ATOM 885 O O . PRO A 1 107 ? -9.615 8.886 20.802 1.00 66.19 107 PRO A O 1
ATOM 888 N N . GLY A 1 108 ? -8.549 7.468 22.133 1.00 64.12 108 GLY A N 1
ATOM 889 C CA . GLY A 1 108 ? -7.421 8.346 22.455 1.00 64.12 108 GLY A CA 1
ATOM 890 C C . GLY A 1 108 ? -6.344 8.503 21.375 1.00 64.12 108 GLY A C 1
ATOM 891 O O . GLY A 1 108 ? -5.574 9.460 21.443 1.00 64.12 108 GLY A O 1
ATOM 892 N N . ASN A 1 109 ? -6.290 7.635 20.359 1.00 84.00 109 ASN A N 1
ATOM 893 C CA . ASN A 1 109 ? -5.110 7.523 19.487 1.00 84.00 109 ASN A CA 1
ATOM 894 C C . ASN A 1 109 ? -5.299 8.075 18.061 1.00 84.00 109 ASN A C 1
ATOM 896 O O . ASN A 1 109 ? -4.725 7.561 17.104 1.00 84.00 109 ASN A O 1
ATOM 900 N N . GLU A 1 110 ? -6.052 9.167 17.889 1.00 89.25 110 GLU A N 1
ATOM 901 C CA . GLU A 1 110 ? -6.296 9.779 16.564 1.00 89.25 110 GLU A CA 1
ATOM 902 C C . GLU A 1 110 ? -5.010 10.133 15.794 1.00 89.25 110 GLU A C 1
ATOM 904 O O . GLU A 1 110 ? -4.944 9.999 14.571 1.00 89.25 110 GLU A O 1
ATOM 909 N N . THR A 1 111 ? -3.945 10.527 16.499 1.00 91.94 111 THR A N 1
ATOM 910 C CA . THR A 1 111 ? -2.635 10.778 15.877 1.00 91.94 111 THR A CA 1
ATOM 911 C C . THR A 1 111 ? -2.026 9.504 15.293 1.00 91.94 111 THR A C 1
ATOM 913 O O . THR A 1 111 ? -1.460 9.532 14.200 1.00 91.94 111 THR A O 1
ATOM 916 N N . GLU A 1 112 ? -2.135 8.381 16.001 1.00 92.31 112 GLU A N 1
ATOM 917 C CA . GLU A 1 112 ? -1.585 7.105 15.549 1.00 92.31 112 GLU A CA 1
ATOM 918 C C . GLU A 1 112 ? -2.431 6.516 14.420 1.00 92.31 112 GLU A C 1
ATOM 920 O O . GLU A 1 112 ? -1.869 6.088 13.413 1.00 92.31 112 GLU A O 1
ATOM 925 N N . LYS A 1 113 ? -3.764 6.620 14.501 1.00 93.19 113 LYS A N 1
ATOM 926 C CA . LYS A 1 113 ? -4.672 6.273 13.394 1.00 93.19 113 LYS A CA 1
ATOM 927 C C . LYS A 1 113 ? -4.327 7.063 12.131 1.00 93.19 113 LYS A C 1
ATOM 929 O O . LYS A 1 113 ? -4.177 6.496 11.047 1.00 93.19 113 LYS A O 1
ATOM 934 N N . ALA A 1 114 ? -4.102 8.374 12.266 1.00 94.38 114 ALA A N 1
ATOM 935 C CA . ALA A 1 114 ? -3.655 9.217 11.160 1.00 94.38 114 ALA A CA 1
ATOM 936 C C . ALA A 1 114 ? -2.285 8.785 10.608 1.00 94.38 114 ALA A C 1
ATOM 938 O O . ALA A 1 114 ? -2.057 8.877 9.399 1.00 94.38 114 ALA A O 1
ATOM 939 N N . ASN A 1 115 ? -1.375 8.295 11.455 1.00 95.31 115 ASN A N 1
ATOM 940 C CA . ASN A 1 115 ? -0.100 7.744 11.000 1.00 95.31 115 ASN A CA 1
ATOM 941 C C . ASN A 1 115 ? -0.296 6.459 10.186 1.00 95.31 115 ASN A C 1
ATOM 943 O O . ASN A 1 115 ? 0.328 6.345 9.134 1.00 95.31 115 ASN A O 1
ATOM 947 N N . VAL A 1 116 ? -1.201 5.555 10.579 1.00 96.12 116 VAL A N 1
ATOM 948 C CA . VAL A 1 116 ? -1.525 4.360 9.775 1.00 96.12 116 VAL A CA 1
ATOM 949 C C . VAL A 1 116 ? -2.078 4.757 8.398 1.00 96.12 116 VAL A C 1
ATOM 951 O O . VAL A 1 116 ? -1.611 4.253 7.376 1.00 96.12 116 VAL A O 1
ATOM 954 N N . HIS A 1 117 ? -2.982 5.741 8.323 1.00 96.44 117 HIS A N 1
ATOM 955 C CA . HIS A 1 117 ? -3.469 6.256 7.033 1.00 96.44 117 HIS A CA 1
ATOM 956 C C . HIS A 1 117 ? -2.363 6.889 6.170 1.00 96.44 117 HIS A C 1
ATOM 958 O O . HIS A 1 117 ? -2.341 6.718 4.945 1.00 96.44 117 HIS A O 1
ATOM 964 N N . ARG A 1 118 ? -1.422 7.624 6.780 1.00 97.44 118 ARG A N 1
ATOM 965 C CA . ARG A 1 118 ? -0.257 8.179 6.066 1.00 97.44 118 ARG A CA 1
ATOM 966 C C . ARG A 1 118 ? 0.648 7.077 5.533 1.00 97.44 118 ARG A C 1
ATOM 968 O O . ARG A 1 118 ? 1.126 7.192 4.403 1.00 97.44 118 ARG A O 1
ATOM 975 N N . THR A 1 119 ? 0.858 6.018 6.307 1.00 97.81 119 THR A N 1
ATOM 976 C CA . THR A 1 119 ? 1.598 4.835 5.867 1.00 97.81 119 THR A CA 1
ATOM 977 C C . THR A 1 119 ? 0.923 4.202 4.659 1.00 97.81 119 THR A C 1
ATOM 979 O O . THR A 1 119 ? 1.575 4.069 3.627 1.00 97.81 119 THR A O 1
ATOM 982 N N . LEU A 1 120 ? -0.385 3.925 4.722 1.00 98.00 120 LEU A N 1
ATOM 983 C CA . LEU A 1 120 ? -1.151 3.403 3.584 1.00 98.00 120 LEU A CA 1
ATOM 984 C C . LEU A 1 120 ? -0.992 4.286 2.335 1.00 98.00 120 LEU A C 1
ATOM 986 O O . LEU A 1 120 ? -0.686 3.793 1.252 1.00 98.00 120 LEU A O 1
ATOM 990 N N . THR A 1 121 ? -1.123 5.605 2.488 1.00 98.12 121 THR A N 1
ATOM 991 C CA . THR A 1 121 ? -0.939 6.566 1.384 1.00 98.12 121 THR A CA 1
ATOM 992 C C . THR A 1 121 ? 0.476 6.494 0.800 1.00 98.12 121 THR A C 1
ATOM 994 O O . THR A 1 121 ? 0.667 6.527 -0.416 1.00 98.12 121 THR A O 1
ATOM 997 N N . THR A 1 122 ? 1.484 6.366 1.664 1.00 98.06 122 THR A N 1
ATOM 998 C CA . THR A 1 122 ? 2.888 6.264 1.257 1.00 98.06 122 THR A CA 1
ATOM 999 C C . THR A 1 122 ? 3.134 4.973 0.482 1.00 98.06 122 THR A C 1
ATOM 1001 O O . THR A 1 122 ? 3.704 5.026 -0.608 1.00 98.06 122 THR A O 1
ATOM 1004 N N . VAL A 1 123 ? 2.654 3.832 0.983 1.00 97.81 123 VAL A N 1
ATOM 1005 C CA . VAL A 1 123 ? 2.787 2.531 0.310 1.00 97.81 123 VAL A CA 1
ATOM 1006 C C . VAL A 1 123 ? 2.043 2.528 -1.031 1.00 97.81 123 VAL A C 1
ATOM 1008 O O . VAL A 1 123 ? 2.603 2.076 -2.028 1.00 97.81 123 VAL A O 1
ATOM 1011 N N . ASN A 1 124 ? 0.853 3.132 -1.112 1.00 97.94 124 ASN A N 1
ATOM 1012 C CA . ASN A 1 124 ? 0.142 3.320 -2.381 1.00 97.94 124 ASN A CA 1
ATOM 1013 C C . ASN A 1 124 ? 0.975 4.112 -3.402 1.00 97.94 124 ASN A C 1
ATOM 1015 O O . ASN A 1 124 ? 1.149 3.669 -4.536 1.00 97.94 124 ASN A O 1
ATOM 1019 N N . SER A 1 125 ? 1.604 5.217 -2.992 1.00 97.62 125 SER A N 1
ATOM 1020 C CA . SER A 1 125 ? 2.480 5.990 -3.890 1.00 97.62 125 SER A CA 1
ATOM 1021 C C . SER A 1 125 ? 3.718 5.205 -4.363 1.00 97.62 125 SER A C 1
ATOM 1023 O O . SER A 1 125 ? 4.226 5.416 -5.468 1.00 97.62 125 SER A O 1
ATOM 1025 N N . ILE A 1 126 ? 4.219 4.279 -3.537 1.00 97.56 126 ILE A N 1
ATOM 1026 C CA . ILE A 1 126 ? 5.305 3.361 -3.902 1.00 97.56 126 ILE A CA 1
ATOM 1027 C C . ILE A 1 126 ? 4.798 2.343 -4.937 1.00 97.56 126 ILE A C 1
ATOM 1029 O O . ILE A 1 126 ? 5.476 2.116 -5.941 1.00 97.56 126 ILE A O 1
ATOM 1033 N N . SER A 1 127 ? 3.598 1.794 -4.738 1.00 97.31 127 SER A N 1
ATOM 1034 C CA . SER A 1 127 ? 2.937 0.854 -5.654 1.00 97.31 127 SER A CA 1
ATOM 1035 C C . SER A 1 127 ? 2.647 1.460 -7.032 1.00 97.31 127 SER A C 1
ATOM 1037 O O . SER A 1 127 ? 2.894 0.826 -8.059 1.00 97.31 127 SER A O 1
ATOM 1039 N N . GLU A 1 128 ? 2.225 2.725 -7.094 1.00 97.25 128 GLU A N 1
ATOM 1040 C CA . GLU A 1 128 ? 2.038 3.446 -8.362 1.00 97.25 128 GLU A CA 1
ATOM 1041 C C . GLU A 1 128 ? 3.344 3.526 -9.170 1.00 97.25 128 GLU A C 1
ATOM 1043 O O . GLU A 1 128 ? 3.367 3.293 -10.383 1.00 97.25 128 GLU A O 1
ATOM 1048 N N . ARG A 1 129 ? 4.469 3.796 -8.494 1.00 96.31 129 ARG A N 1
ATOM 1049 C CA . ARG A 1 129 ? 5.798 3.805 -9.129 1.00 96.31 129 ARG A CA 1
ATOM 1050 C C . ARG A 1 129 ? 6.221 2.411 -9.573 1.00 96.31 129 ARG A C 1
ATOM 1052 O O . ARG A 1 129 ? 6.766 2.268 -10.663 1.00 96.31 129 ARG A O 1
ATOM 1059 N N . LEU A 1 130 ? 5.957 1.392 -8.760 1.00 97.25 130 LEU A N 1
ATOM 1060 C CA . LEU A 1 130 ? 6.232 0.006 -9.124 1.00 97.25 130 LEU A CA 1
ATOM 1061 C C . LEU A 1 130 ? 5.428 -0.414 -10.358 1.00 97.25 130 LEU A C 1
ATOM 1063 O O . LEU A 1 130 ? 5.991 -1.014 -11.265 1.00 97.25 130 LEU A O 1
ATOM 1067 N N . THR A 1 131 ? 4.158 -0.020 -10.450 1.00 96.69 131 THR A N 1
ATOM 1068 C CA . THR A 1 131 ? 3.316 -0.254 -11.634 1.00 96.69 131 THR A CA 1
ATOM 1069 C C . THR A 1 131 ? 3.926 0.388 -12.880 1.00 96.69 131 THR A C 1
ATOM 1071 O O . THR A 1 131 ? 3.961 -0.218 -13.951 1.00 96.69 131 THR A O 1
ATOM 1074 N N . HIS A 1 132 ? 4.479 1.598 -12.748 1.00 96.00 132 HIS A N 1
ATOM 1075 C CA . HIS A 1 132 ? 5.208 2.236 -13.840 1.00 96.00 132 HIS A CA 1
ATOM 1076 C C . HIS A 1 132 ? 6.438 1.421 -14.274 1.00 96.00 132 HIS A C 1
ATOM 1078 O O . HIS A 1 132 ? 6.618 1.190 -15.471 1.00 96.00 132 HIS A O 1
ATOM 1084 N N . TYR A 1 133 ? 7.257 0.952 -13.327 1.00 95.69 133 TYR A N 1
ATOM 1085 C CA . TYR A 1 133 ? 8.432 0.124 -13.630 1.00 95.69 133 TYR A CA 1
ATOM 1086 C C . TYR A 1 133 ? 8.041 -1.210 -14.261 1.00 95.69 133 TYR A C 1
ATOM 1088 O O . TYR A 1 133 ? 8.620 -1.605 -15.267 1.00 95.69 133 TYR A O 1
ATOM 1096 N N . HIS A 1 134 ? 7.011 -1.857 -13.724 1.00 95.31 134 HIS A N 1
ATOM 1097 C CA . HIS A 1 134 ? 6.458 -3.106 -14.226 1.00 95.31 134 HIS A CA 1
ATOM 1098 C C . HIS A 1 134 ? 6.034 -2.989 -15.696 1.00 95.31 134 HIS A C 1
ATOM 1100 O O . HIS A 1 134 ? 6.431 -3.805 -16.524 1.00 95.31 134 HIS A O 1
ATOM 1106 N N . ASN A 1 135 ? 5.320 -1.917 -16.051 1.00 95.00 135 ASN A N 1
ATOM 1107 C CA . ASN A 1 135 ? 4.919 -1.659 -17.435 1.00 95.00 135 ASN A CA 1
ATOM 1108 C C . ASN A 1 135 ? 6.120 -1.366 -18.346 1.00 95.00 135 ASN A C 1
ATOM 1110 O O . ASN A 1 135 ? 6.136 -1.788 -19.500 1.00 95.00 135 ASN A O 1
ATOM 1114 N N . LYS A 1 136 ? 7.140 -0.653 -17.848 1.00 94.81 136 LYS A N 1
ATOM 1115 C CA . LYS A 1 136 ? 8.373 -0.405 -18.611 1.00 94.81 136 LYS A CA 1
ATOM 1116 C C . LYS A 1 136 ? 9.138 -1.695 -18.888 1.00 94.81 136 LYS A C 1
ATOM 1118 O O . LYS A 1 136 ? 9.541 -1.911 -20.024 1.00 94.81 136 LYS A O 1
ATOM 1123 N N . ILE A 1 137 ? 9.281 -2.556 -17.887 1.00 94.19 137 ILE A N 1
ATOM 1124 C CA . ILE A 1 137 ? 9.962 -3.848 -18.015 1.00 94.19 137 ILE A CA 1
ATOM 1125 C C . ILE A 1 137 ? 9.189 -4.765 -18.962 1.00 94.19 137 ILE A C 1
ATOM 1127 O O . ILE A 1 137 ? 9.795 -5.321 -19.870 1.00 94.19 137 ILE A O 1
ATOM 1131 N N . LEU A 1 138 ? 7.859 -4.839 -18.834 1.00 93.50 138 LEU A N 1
ATOM 1132 C CA . LEU A 1 138 ? 7.013 -5.602 -19.756 1.00 93.50 138 LEU A CA 1
ATOM 1133 C C . LEU A 1 138 ? 7.198 -5.152 -21.212 1.00 93.50 138 LEU A C 1
ATOM 1135 O O . LEU A 1 138 ? 7.319 -5.983 -22.104 1.00 93.50 138 LEU A O 1
ATOM 1139 N N . ASN A 1 139 ? 7.250 -3.841 -21.455 1.00 93.81 139 ASN A N 1
ATOM 1140 C CA . ASN A 1 139 ? 7.417 -3.308 -22.807 1.00 93.81 139 ASN A CA 1
ATOM 1141 C C . ASN A 1 139 ? 8.817 -3.558 -23.390 1.00 93.81 139 ASN A C 1
ATOM 1143 O O . ASN A 1 139 ? 8.945 -3.661 -24.606 1.00 93.81 139 ASN A O 1
ATOM 1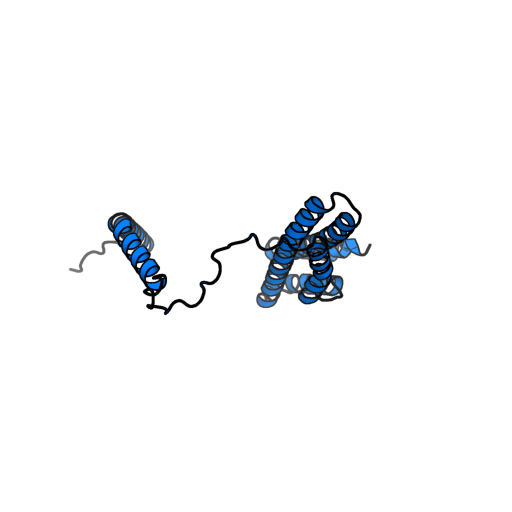147 N N . LEU A 1 140 ? 9.857 -3.615 -22.551 1.00 91.56 140 LEU A N 1
ATOM 1148 C CA . LEU A 1 140 ? 11.248 -3.775 -22.991 1.00 91.56 140 LEU A CA 1
ATOM 1149 C C . LEU A 1 140 ? 11.667 -5.245 -23.125 1.00 91.56 140 LEU A C 1
ATOM 1151 O O . LEU A 1 140 ? 12.357 -5.592 -24.078 1.00 91.56 140 LEU A O 1
ATOM 1155 N N . PHE A 1 141 ? 11.258 -6.094 -22.182 1.00 89.50 141 PHE A N 1
ATOM 1156 C CA . PHE A 1 141 ? 11.691 -7.492 -22.077 1.00 89.50 141 PHE A CA 1
ATOM 1157 C C . PHE A 1 141 ? 10.582 -8.504 -22.400 1.00 89.50 141 PHE A C 1
ATOM 1159 O O . PHE A 1 141 ? 10.857 -9.690 -22.566 1.00 89.50 141 PHE A O 1
ATOM 1166 N N . GLY A 1 142 ? 9.322 -8.069 -22.494 1.00 92.19 142 GLY A N 1
ATOM 1167 C CA . GLY A 1 142 ? 8.180 -8.974 -22.601 1.00 92.19 142 GLY A CA 1
ATOM 1168 C C . GLY A 1 142 ? 7.911 -9.732 -21.297 1.00 92.19 142 GLY A C 1
ATOM 1169 O O . GLY A 1 142 ? 8.264 -9.286 -20.205 1.00 92.19 142 GLY A O 1
ATOM 1170 N N . VAL A 1 143 ? 7.261 -10.893 -21.407 1.00 92.44 143 VAL A N 1
ATOM 1171 C CA . VAL A 1 143 ? 6.928 -11.767 -20.265 1.00 92.44 143 VAL A CA 1
ATOM 1172 C C . VAL A 1 143 ? 8.111 -12.700 -19.966 1.00 92.44 143 VAL A C 1
ATOM 1174 O O . VAL A 1 143 ? 8.034 -13.915 -20.148 1.00 92.44 143 VAL A O 1
ATOM 1177 N N . GLY A 1 144 ? 9.233 -12.098 -19.568 1.00 93.31 144 GLY A N 1
ATOM 1178 C CA . GLY A 1 144 ? 10.476 -12.779 -19.190 1.00 93.31 144 GLY A CA 1
ATOM 1179 C C . GLY A 1 144 ? 10.625 -12.997 -17.682 1.00 93.31 144 GLY A C 1
ATOM 1180 O O . GLY A 1 144 ? 9.701 -12.748 -16.900 1.00 93.31 144 GLY A O 1
ATOM 1181 N N . ASP A 1 145 ? 11.805 -13.446 -17.262 1.00 95.44 145 ASP A N 1
ATOM 1182 C CA . ASP A 1 145 ? 12.109 -13.685 -15.847 1.00 95.44 145 ASP A CA 1
ATOM 1183 C C . ASP A 1 145 ? 12.217 -12.372 -15.060 1.00 95.44 145 ASP A C 1
ATOM 1185 O O . ASP A 1 145 ? 11.722 -12.289 -13.937 1.00 95.44 145 ASP A O 1
ATOM 1189 N N . GLU A 1 146 ? 12.728 -11.307 -15.681 1.00 94.38 146 GLU A N 1
ATOM 1190 C CA . GLU A 1 146 ? 12.765 -9.955 -15.112 1.00 94.38 146 GLU A CA 1
ATOM 1191 C C . GLU A 1 146 ? 11.354 -9.443 -14.813 1.00 94.38 146 GLU A C 1
ATOM 1193 O O . GLU A 1 146 ? 11.099 -8.832 -13.775 1.00 94.38 146 GLU A O 1
ATOM 1198 N N . TRP A 1 147 ? 10.409 -9.712 -15.717 1.00 94.88 147 TRP A N 1
ATOM 1199 C CA . TRP A 1 147 ? 9.017 -9.327 -15.525 1.00 94.88 147 TRP A CA 1
ATOM 1200 C C . TRP A 1 147 ? 8.374 -10.111 -14.379 1.00 94.88 147 TRP A C 1
ATOM 1202 O O . TRP A 1 147 ? 7.723 -9.511 -13.524 1.00 94.88 147 TRP A O 1
ATOM 1212 N N . LYS A 1 148 ? 8.597 -11.431 -14.308 1.00 96.25 148 LYS A N 1
ATOM 1213 C CA . LYS A 1 148 ? 8.091 -12.278 -13.212 1.00 96.25 148 LYS A CA 1
ATOM 1214 C C . LYS A 1 148 ? 8.656 -11.864 -11.853 1.00 96.25 148 LYS A C 1
ATOM 1216 O O . LYS A 1 148 ? 7.930 -11.870 -10.858 1.00 96.25 148 LYS A O 1
ATOM 1221 N N . GLU A 1 149 ? 9.930 -11.481 -11.808 1.00 95.75 149 GLU A N 1
ATOM 1222 C CA . GLU A 1 149 ? 10.570 -10.952 -10.603 1.00 95.75 149 GLU A CA 1
ATOM 1223 C C . GLU A 1 149 ? 9.832 -9.698 -10.110 1.00 95.75 149 GLU A C 1
ATOM 1225 O O . GLU A 1 149 ? 9.369 -9.645 -8.968 1.00 95.75 149 GLU A O 1
ATOM 1230 N N . VAL A 1 150 ? 9.628 -8.712 -10.987 1.00 96.81 150 VAL A N 1
ATOM 1231 C CA . VAL A 1 150 ? 8.910 -7.479 -10.627 1.00 96.81 150 VAL A CA 1
ATOM 1232 C C . VAL A 1 150 ? 7.441 -7.740 -10.303 1.00 96.81 150 VAL A C 1
ATOM 1234 O O . VAL A 1 150 ? 6.905 -7.123 -9.382 1.00 96.81 150 VAL A O 1
ATOM 1237 N N . GLN A 1 151 ? 6.798 -8.680 -10.993 1.00 97.12 151 GLN A N 1
ATOM 1238 C CA . GLN A 1 151 ? 5.437 -9.114 -10.687 1.00 97.12 151 GLN A CA 1
ATOM 1239 C C . GLN A 1 151 ? 5.340 -9.683 -9.263 1.00 97.12 151 GLN A C 1
ATOM 1241 O O . GLN A 1 151 ? 4.379 -9.399 -8.554 1.00 97.12 151 GLN A O 1
ATOM 1246 N N . THR A 1 152 ? 6.350 -10.426 -8.806 1.00 97.62 152 THR A N 1
ATOM 1247 C CA . THR A 1 152 ? 6.395 -10.978 -7.441 1.00 97.62 152 THR A CA 1
ATOM 1248 C C . THR A 1 152 ? 6.477 -9.858 -6.401 1.00 97.62 152 THR A C 1
ATOM 1250 O O . THR A 1 152 ? 5.727 -9.845 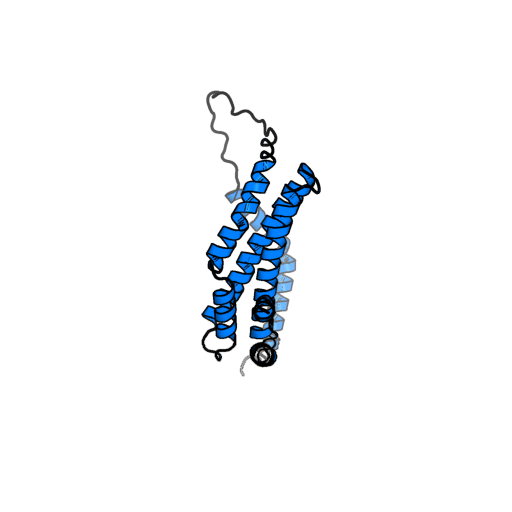-5.424 1.00 97.62 152 THR A O 1
ATOM 1253 N N . ILE A 1 153 ? 7.318 -8.850 -6.655 1.00 97.75 153 ILE A N 1
ATOM 1254 C CA . ILE A 1 153 ? 7.415 -7.644 -5.818 1.00 97.75 153 ILE A CA 1
ATOM 1255 C C . ILE A 1 153 ? 6.078 -6.882 -5.804 1.00 97.75 153 ILE A C 1
ATOM 1257 O O . ILE A 1 153 ? 5.643 -6.401 -4.753 1.00 97.75 153 ILE A O 1
ATOM 1261 N N . ALA A 1 154 ? 5.401 -6.788 -6.952 1.00 97.00 154 ALA A N 1
ATOM 1262 C CA . ALA A 1 154 ? 4.110 -6.115 -7.081 1.00 97.00 154 ALA A CA 1
ATOM 1263 C C . ALA A 1 154 ? 3.000 -6.821 -6.304 1.00 97.00 154 ALA A C 1
ATOM 1265 O O . ALA A 1 154 ? 2.225 -6.148 -5.625 1.00 97.00 154 ALA A O 1
ATOM 1266 N N . LEU A 1 155 ? 2.956 -8.154 -6.340 1.00 96.56 155 LEU A N 1
ATOM 1267 C CA . LEU A 1 155 ? 2.008 -8.941 -5.551 1.00 96.56 155 LEU A CA 1
ATOM 1268 C C . LEU A 1 155 ? 2.226 -8.729 -4.049 1.00 96.56 155 LEU A C 1
ATOM 1270 O O . LEU A 1 155 ? 1.288 -8.345 -3.359 1.00 96.56 155 LEU A O 1
ATOM 1274 N N . SER A 1 156 ? 3.468 -8.830 -3.570 1.00 95.75 156 SER A N 1
ATOM 1275 C CA . SER A 1 156 ? 3.785 -8.597 -2.151 1.00 95.75 156 SER A CA 1
ATOM 1276 C C . S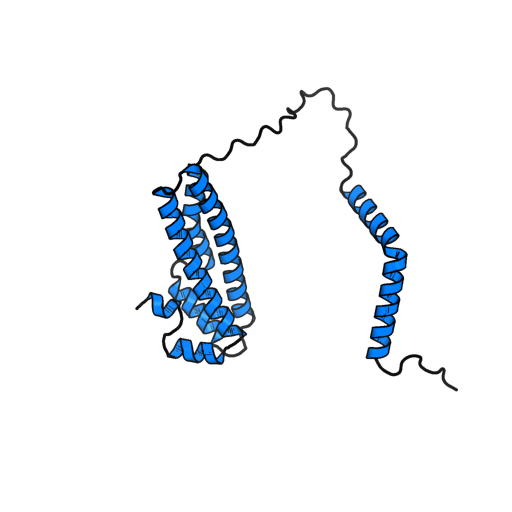ER A 1 156 ? 3.462 -7.163 -1.691 1.00 95.75 156 SER A C 1
ATOM 1278 O O . SER A 1 156 ? 2.967 -6.931 -0.583 1.00 95.75 156 SER A O 1
ATOM 1280 N N . THR A 1 157 ? 3.706 -6.171 -2.555 1.00 97.00 157 THR A N 1
ATOM 1281 C CA . THR A 1 157 ? 3.342 -4.767 -2.288 1.00 97.00 157 THR A CA 1
ATOM 1282 C C . THR A 1 157 ? 1.825 -4.598 -2.211 1.00 97.00 157 THR A C 1
ATOM 1284 O O . THR A 1 157 ? 1.321 -3.888 -1.342 1.00 97.00 157 THR A O 1
ATOM 1287 N N . ARG A 1 158 ? 1.085 -5.266 -3.102 1.00 97.12 158 ARG A N 1
ATOM 1288 C CA . ARG A 1 158 ? -0.378 -5.232 -3.133 1.00 97.12 158 ARG A CA 1
ATOM 1289 C C . ARG A 1 158 ? -0.993 -5.882 -1.899 1.00 97.12 158 ARG A C 1
ATOM 1291 O O . ARG A 1 158 ? -1.909 -5.298 -1.337 1.00 97.12 158 ARG A O 1
ATOM 1298 N N . GLU A 1 159 ? -0.485 -7.028 -1.457 1.00 96.12 159 GLU A N 1
ATOM 1299 C CA . GLU A 1 159 ? -0.929 -7.679 -0.214 1.00 96.12 159 GLU A CA 1
ATOM 1300 C C . GLU A 1 159 ? -0.763 -6.741 0.986 1.00 96.12 159 GLU A C 1
ATOM 1302 O O . GLU A 1 159 ? -1.681 -6.570 1.783 1.00 96.12 159 GLU A O 1
ATOM 1307 N N . THR A 1 160 ? 0.377 -6.046 1.059 1.00 96.88 160 THR A N 1
ATOM 1308 C CA . THR A 1 160 ? 0.638 -5.044 2.105 1.00 96.88 160 THR A CA 1
ATOM 1309 C C . THR A 1 160 ? -0.404 -3.920 2.078 1.00 96.88 160 THR A C 1
ATOM 1311 O O . THR A 1 160 ? -0.896 -3.512 3.128 1.00 96.88 160 THR A O 1
ATOM 1314 N N . ILE A 1 161 ? -0.765 -3.424 0.890 1.00 97.94 161 ILE A N 1
ATOM 1315 C CA . ILE A 1 161 ? -1.816 -2.406 0.735 1.00 97.94 161 ILE A CA 1
ATOM 1316 C C . ILE A 1 161 ? -3.167 -2.954 1.185 1.00 97.94 161 ILE A C 1
ATOM 1318 O O . ILE A 1 161 ? -3.828 -2.300 1.979 1.00 97.94 161 ILE A O 1
ATOM 1322 N N . GLN A 1 162 ? -3.547 -4.152 0.737 1.00 97.62 162 GLN A N 1
ATOM 1323 C CA . GLN A 1 162 ? -4.837 -4.763 1.068 1.00 97.62 162 GLN A CA 1
ATOM 1324 C C . GLN A 1 162 ? -5.019 -4.949 2.576 1.00 97.62 162 GLN A C 1
ATOM 1326 O O . GLN A 1 162 ? -6.080 -4.633 3.102 1.00 97.62 162 GLN A O 1
ATOM 1331 N N . VAL A 1 163 ? -3.973 -5.392 3.279 1.00 97.50 163 VAL A N 1
ATOM 1332 C CA . VAL A 1 163 ? -3.989 -5.500 4.744 1.00 97.50 163 VAL A CA 1
ATOM 1333 C C . VAL A 1 163 ? -4.189 -4.131 5.400 1.00 97.50 163 VAL A C 1
ATOM 1335 O O . VAL A 1 163 ? -5.026 -3.980 6.287 1.00 97.50 163 VAL A O 1
ATOM 1338 N N . LEU A 1 164 ? -3.436 -3.112 4.974 1.00 97.75 164 LEU A N 1
ATOM 1339 C CA . LEU A 1 164 ? -3.566 -1.766 5.539 1.00 97.75 164 LEU A CA 1
ATOM 1340 C C . LEU A 1 164 ? -4.927 -1.133 5.216 1.00 97.75 164 LEU A C 1
ATOM 1342 O O . LEU A 1 164 ? -5.481 -0.419 6.051 1.00 97.75 164 LEU A O 1
ATOM 1346 N N . GLU A 1 165 ? -5.475 -1.385 4.030 1.00 97.69 165 GLU A N 1
ATOM 1347 C CA . GLU A 1 165 ? -6.819 -0.960 3.637 1.00 97.69 165 GLU A CA 1
ATOM 1348 C C . GLU A 1 165 ? -7.882 -1.627 4.504 1.00 97.69 165 GLU A C 1
ATOM 1350 O O . GLU A 1 165 ? -8.729 -0.923 5.039 1.00 97.69 165 GLU A O 1
ATOM 1355 N N . GLU A 1 166 ? -7.812 -2.941 4.716 1.00 97.38 166 GLU A N 1
ATOM 1356 C CA . GLU A 1 166 ? -8.748 -3.650 5.592 1.00 97.38 166 GLU A CA 1
ATOM 1357 C C . GLU A 1 166 ? -8.723 -3.078 7.015 1.00 97.38 166 GLU A C 1
ATOM 1359 O O . GLU A 1 166 ? -9.766 -2.668 7.525 1.00 97.38 166 GLU A O 1
ATOM 1364 N N . ILE A 1 167 ? -7.535 -2.957 7.622 1.00 95.50 167 ILE A N 1
ATOM 1365 C CA . ILE A 1 167 ? -7.381 -2.409 8.979 1.00 95.50 167 ILE A CA 1
ATOM 1366 C C . ILE A 1 167 ? -7.948 -0.987 9.056 1.00 95.50 167 ILE A C 1
ATOM 1368 O O . ILE A 1 167 ? -8.690 -0.659 9.980 1.00 95.50 167 ILE A O 1
ATOM 1372 N N . THR A 1 168 ? -7.612 -0.127 8.090 1.00 95.06 168 THR A N 1
ATOM 1373 C CA . THR A 1 168 ? -8.059 1.272 8.110 1.00 95.06 168 THR A CA 1
ATOM 1374 C C . THR A 1 168 ? -9.552 1.416 7.835 1.00 95.06 168 THR A C 1
ATOM 1376 O O . THR A 1 168 ? -10.192 2.267 8.451 1.00 95.06 168 THR A O 1
ATOM 1379 N N . VAL A 1 169 ? -10.133 0.604 6.952 1.00 95.38 169 VAL A N 1
ATOM 1380 C CA . VAL A 1 169 ? -11.571 0.623 6.650 1.00 95.38 169 VAL A CA 1
ATOM 1381 C C . VAL A 1 169 ? -12.373 0.104 7.838 1.00 95.38 169 VAL A C 1
ATOM 1383 O O . VAL A 1 169 ? -13.260 0.813 8.315 1.00 95.38 169 VAL A O 1
ATOM 1386 N N . LEU A 1 170 ? -12.037 -1.077 8.363 1.00 94.00 170 LEU A N 1
ATOM 1387 C CA . LEU A 1 170 ? -12.720 -1.644 9.526 1.00 94.00 170 LEU A CA 1
ATOM 1388 C C . LEU A 1 170 ? -12.543 -0.733 10.748 1.00 94.00 170 LEU A C 1
ATOM 1390 O O . LEU A 1 170 ? -13.516 -0.362 11.394 1.00 94.00 170 LEU A O 1
ATOM 1394 N N . GLY A 1 171 ? -11.326 -0.253 11.005 1.00 91.94 171 GLY A N 1
ATOM 1395 C CA . GLY A 1 171 ? -11.037 0.614 12.146 1.00 91.94 171 GLY A CA 1
ATOM 1396 C C . GLY A 1 171 ? -11.707 1.991 12.119 1.00 91.94 171 GLY A C 1
ATOM 1397 O O . GLY A 1 171 ? -11.875 2.595 13.178 1.00 91.94 171 GLY A O 1
ATOM 1398 N N . THR A 1 172 ? -12.103 2.505 10.948 1.00 91.00 172 THR A N 1
ATOM 1399 C CA . THR A 1 172 ? -12.745 3.832 10.831 1.00 91.00 172 THR A CA 1
ATOM 1400 C C . THR A 1 172 ? -14.249 3.783 10.595 1.00 91.00 172 THR A C 1
ATOM 1402 O O . THR A 1 172 ? -14.960 4.658 11.088 1.00 91.00 172 THR A O 1
ATOM 1405 N N . VAL A 1 173 ? -14.738 2.801 9.836 1.00 90.31 173 VAL A N 1
ATOM 1406 C CA . VAL A 1 173 ? -16.145 2.726 9.411 1.00 90.31 173 VAL A CA 1
ATOM 1407 C C . VAL A 1 173 ? -16.917 1.662 10.189 1.00 90.31 173 VAL A C 1
ATOM 1409 O O . VAL A 1 173 ? -18.092 1.870 10.480 1.00 90.31 173 VAL A O 1
ATOM 1412 N N . ALA A 1 174 ? -16.270 0.552 10.546 1.00 90.06 174 ALA A N 1
ATOM 1413 C CA . ALA A 1 174 ? -16.916 -0.641 11.085 1.00 90.06 174 ALA A CA 1
ATOM 1414 C C . ALA A 1 174 ? -16.132 -1.209 12.282 1.00 90.06 174 ALA A C 1
ATOM 1416 O O . ALA A 1 174 ? -15.658 -2.341 12.270 1.00 90.06 174 ALA A O 1
ATOM 1417 N N . HIS A 1 175 ? -15.944 -0.388 13.318 1.00 90.19 175 HIS A N 1
ATOM 1418 C CA . HIS A 1 175 ? -15.075 -0.731 14.449 1.00 90.19 175 HIS A CA 1
ATOM 1419 C C . HIS A 1 175 ? -15.533 -1.993 15.206 1.00 90.19 175 HIS A C 1
ATOM 1421 O O . HIS A 1 175 ? -14.697 -2.770 15.657 1.00 90.19 175 HIS A O 1
ATOM 1427 N N . GLU A 1 176 ? -16.842 -2.241 15.297 1.00 91.12 176 GLU A N 1
ATOM 1428 C CA . GLU A 1 176 ? -17.377 -3.490 15.863 1.00 91.12 176 GLU A CA 1
ATOM 1429 C C . GLU A 1 176 ? -16.959 -4.714 15.029 1.00 91.12 176 GLU A C 1
ATOM 1431 O O . GLU A 1 176 ? -16.510 -5.715 15.590 1.00 91.12 176 GLU A O 1
ATOM 1436 N N . ASP A 1 177 ? -16.997 -4.600 13.697 1.00 93.31 177 ASP A N 1
ATOM 1437 C CA . ASP A 1 177 ? -16.540 -5.652 12.782 1.00 93.31 177 ASP A CA 1
ATOM 1438 C C . ASP A 1 177 ? -15.026 -5.876 12.898 1.00 93.31 177 ASP A C 1
ATOM 1440 O O . ASP A 1 177 ? -14.571 -7.015 12.786 1.00 93.31 177 ASP A O 1
ATOM 1444 N N . LEU A 1 178 ? -14.235 -4.824 13.166 1.00 94.00 178 LEU A N 1
ATOM 1445 C CA . LEU A 1 178 ? -12.800 -4.963 13.444 1.00 94.00 178 LEU A CA 1
ATOM 1446 C C . LEU A 1 178 ? -12.560 -5.826 14.688 1.00 94.00 178 LEU A C 1
ATOM 1448 O O . LEU A 1 178 ? -11.737 -6.737 14.639 1.00 94.00 178 LEU A O 1
ATOM 1452 N N . ILE A 1 179 ? -13.266 -5.545 15.789 1.00 93.94 179 ILE A N 1
ATOM 1453 C CA . ILE A 1 179 ? -13.125 -6.289 17.050 1.00 93.94 179 ILE A CA 1
ATOM 1454 C C . ILE A 1 179 ? -13.468 -7.763 16.830 1.00 93.94 179 ILE A C 1
ATOM 1456 O O . ILE A 1 179 ? -12.705 -8.638 17.242 1.00 93.94 179 ILE A O 1
ATOM 1460 N N . GLN A 1 180 ? -14.588 -8.035 16.155 1.00 95.25 180 GLN A N 1
ATOM 1461 C CA . GLN A 1 180 ? -15.028 -9.399 15.880 1.00 95.25 180 GLN A CA 1
ATOM 1462 C C . GLN A 1 180 ? -14.041 -10.134 14.961 1.00 95.25 180 GLN A C 1
ATOM 1464 O O . GLN A 1 180 ? -13.568 -11.214 15.307 1.00 95.25 180 GLN A O 1
ATOM 1469 N N . SER A 1 181 ? -13.657 -9.521 13.837 1.00 94.81 181 SER A N 1
ATOM 1470 C CA . SER A 1 181 ? -12.729 -10.122 12.867 1.00 94.81 181 SER A CA 1
ATOM 1471 C C . SER A 1 181 ? -11.348 -10.377 13.473 1.00 94.81 181 SER A C 1
ATOM 1473 O O . SER A 1 181 ? -10.717 -11.391 13.174 1.00 94.81 181 SER A O 1
ATOM 1475 N N . TYR A 1 182 ? -10.882 -9.484 14.353 1.00 95.31 182 TYR A N 1
ATOM 1476 C CA . TYR A 1 182 ? -9.636 -9.668 15.092 1.00 95.31 182 TYR A CA 1
ATOM 1477 C C . TYR A 1 182 ? -9.721 -10.854 16.061 1.00 95.31 182 TYR A C 1
ATOM 1479 O O . TYR A 1 182 ? -8.801 -11.674 16.099 1.00 95.31 182 TYR A O 1
ATOM 1487 N N . ALA A 1 183 ? -10.820 -10.965 16.818 1.00 94.69 183 ALA A N 1
ATOM 1488 C CA . ALA A 1 183 ? -11.043 -12.052 17.772 1.00 94.69 183 ALA A CA 1
ATOM 1489 C C . ALA A 1 183 ? -11.160 -13.423 17.084 1.00 94.69 183 ALA A C 1
ATOM 1491 O O . ALA A 1 183 ? -10.625 -14.412 17.587 1.00 94.69 183 ALA A O 1
ATOM 1492 N N . ASP A 1 184 ? -11.797 -13.469 15.913 1.00 95.06 184 ASP A N 1
ATOM 1493 C CA . ASP A 1 184 ? -11.969 -14.691 15.121 1.00 95.06 184 ASP A CA 1
ATOM 1494 C C . ASP A 1 184 ? -10.692 -15.101 14.362 1.00 95.06 184 ASP A C 1
ATOM 1496 O O . ASP A 1 184 ? -10.603 -16.200 13.803 1.00 95.06 184 ASP A O 1
ATOM 1500 N N . GLY A 1 185 ? -9.668 -14.242 14.345 1.00 93.62 185 GLY A N 1
ATOM 1501 C CA . GLY A 1 185 ? -8.458 -14.484 13.566 1.00 93.62 185 GLY A CA 1
ATOM 1502 C C . GLY A 1 185 ? -8.727 -14.449 12.057 1.00 93.62 185 GLY A C 1
ATOM 1503 O O . GLY A 1 185 ? -8.132 -15.251 11.320 1.00 93.62 185 GLY A O 1
ATOM 1504 N N . ASP A 1 186 ? -9.680 -13.612 11.631 1.00 94.94 186 ASP A N 1
ATOM 1505 C CA . ASP A 1 186 ? -10.211 -13.542 10.266 1.00 94.94 186 ASP A CA 1
ATOM 1506 C C . ASP A 1 186 ? -9.631 -12.380 9.441 1.00 94.94 186 ASP A C 1
ATOM 1508 O O . ASP A 1 186 ? -9.855 -12.315 8.231 1.00 94.94 186 ASP A O 1
ATOM 1512 N N . LEU A 1 187 ? -8.827 -11.502 10.050 1.00 94.94 187 LEU A N 1
ATOM 1513 C CA . LEU A 1 187 ? -8.154 -10.425 9.321 1.00 94.94 187 LEU A CA 1
ATOM 1514 C C . LEU A 1 187 ? -7.159 -10.994 8.301 1.00 94.94 187 LEU A C 1
ATOM 1516 O O . LEU A 1 187 ? -6.509 -12.019 8.541 1.00 94.94 187 LEU A O 1
ATOM 1520 N N . LEU A 1 188 ? -6.994 -10.308 7.168 1.00 94.69 188 LEU A N 1
ATOM 1521 C CA . LEU A 1 188 ? -6.132 -10.736 6.064 1.00 94.69 188 LEU A CA 1
ATOM 1522 C C . LEU A 1 188 ? -4.726 -11.077 6.548 1.00 94.69 188 LEU A C 1
ATOM 1524 O O . LEU A 1 188 ? -4.203 -12.133 6.202 1.00 94.69 188 LEU A O 1
ATOM 1528 N N . TYR A 1 189 ? -4.126 -10.231 7.390 1.00 95.06 189 TYR A N 1
ATOM 1529 C CA . TYR A 1 189 ? -2.773 -10.499 7.875 1.00 95.06 189 TYR A CA 1
ATOM 1530 C C . TYR A 1 189 ? -2.706 -11.747 8.763 1.00 95.06 189 TYR A C 1
ATOM 1532 O O . TYR A 1 189 ? -1.766 -12.524 8.640 1.00 95.06 189 TYR A O 1
ATOM 1540 N N . GLN A 1 190 ? -3.719 -12.008 9.593 1.00 94.38 190 GLN A N 1
ATOM 1541 C CA . GLN A 1 190 ? -3.771 -13.199 10.450 1.00 94.38 190 GLN A CA 1
ATOM 1542 C C . GLN A 1 190 ? -3.918 -14.488 9.625 1.00 94.38 190 GLN A C 1
ATOM 1544 O O . GLN A 1 190 ? -3.397 -15.536 10.009 1.00 94.38 190 GLN A O 1
ATOM 1549 N N . LYS A 1 191 ? -4.577 -14.410 8.463 1.00 92.00 191 LYS A N 1
ATOM 1550 C CA . LYS A 1 191 ? -4.701 -15.523 7.510 1.00 92.00 191 LYS A CA 1
ATOM 1551 C C . LYS A 1 191 ? -3.403 -15.822 6.757 1.00 92.00 191 LYS A C 1
ATOM 1553 O O . LYS A 1 191 ? -3.187 -16.975 6.411 1.00 92.00 191 LYS A O 1
ATOM 1558 N N . LEU A 1 192 ? -2.526 -14.836 6.545 1.00 84.00 192 LEU A N 1
ATOM 1559 C CA . LEU A 1 192 ? -1.236 -15.038 5.863 1.00 84.00 192 LEU A CA 1
ATOM 1560 C C . LEU A 1 192 ? -0.247 -15.923 6.653 1.00 84.00 192 LEU A C 1
ATOM 1562 O O . LEU A 1 192 ? 0.748 -16.365 6.087 1.00 84.00 192 LEU A O 1
ATOM 1566 N N . HIS A 1 193 ? -0.497 -16.170 7.944 1.00 60.66 193 HIS A N 1
ATOM 1567 C CA . HIS A 1 193 ? 0.356 -16.979 8.828 1.00 60.66 193 HIS A CA 1
ATOM 1568 C C . HIS A 1 193 ? -0.229 -18.380 9.134 1.00 60.66 193 HIS A C 1
ATOM 1570 O O . HIS A 1 193 ? 0.357 -19.137 9.912 1.00 60.66 193 HIS A O 1
ATOM 1576 N N . LYS A 1 194 ? -1.391 -18.730 8.568 1.00 52.59 194 LYS A N 1
ATOM 1577 C CA . LYS A 1 194 ? -1.991 -20.070 8.692 1.00 52.59 194 LYS A CA 1
ATOM 1578 C C . LYS A 1 194 ? -1.587 -20.941 7.507 1.00 52.59 194 LYS A C 1
ATOM 1580 O O . LYS A 1 194 ? -1.285 -22.127 7.757 1.00 52.59 194 LYS A O 1
#

Radius of gyration: 28.29 Å; Cα contacts (8 Å, |Δi|>4): 107; chains: 1; bounding box: 69×74×51 Å

Solvent-accessible surface area (backbone atoms only — not comparable to full-atom values): 11386 Å² total; per-residue (Å²): 138,82,84,83,76,95,56,94,46,73,64,58,46,49,52,52,49,52,53,52,50,50,55,51,43,67,76,40,43,67,62,53,50,54,50,51,53,50,52,52,45,67,77,63,56,77,75,80,84,71,91,67,74,89,61,84,70,79,76,93,61,86,60,78,74,77,74,74,58,77,64,55,44,53,56,56,47,67,47,44,63,62,54,49,30,71,74,54,39,86,54,53,66,64,37,52,51,52,55,44,47,48,49,70,48,69,95,80,40,62,69,56,47,51,46,51,52,50,49,47,53,50,53,49,58,50,48,57,51,43,52,54,33,46,52,52,42,35,74,74,64,37,95,38,70,70,33,52,52,46,49,52,55,49,50,58,53,47,52,53,48,51,40,47,49,50,48,54,47,27,44,72,77,35,49,70,57,35,55,51,33,58,74,71,52,63,40,65,66,57,52,77,77,109

Organism: NCBI:txid980116

Sequence (194 aa):
MGRPRKYFTAEAKAAANRNKSARSYQKHSQKINKRRRRQYQKSHQPSPPEIIQPKPGPPTGNAPKPEPEPHYWLERARQIPDRIDHVIGKDRMQYFERACQVFLDAPGNETEKANVHRTLTTVNSISERLTHYHNKILNLFGVGDEWKEVQTIALSTRETIQVLEEITVLGTVAHEDLIQSYADGDLLYQKLHK